Protein AF-0000000087154970 (afdb_homodimer)

Solvent-accessible surface area (backbone atoms only — not comparable to full-atom values): 14982 Å² total; per-residue (Å²): 82,78,68,70,70,64,38,66,38,61,33,80,46,77,80,56,52,75,81,48,85,51,61,63,59,46,50,51,49,24,48,47,47,42,58,37,48,53,78,66,43,64,81,67,57,50,46,36,89,59,48,22,18,39,39,35,43,37,33,45,73,51,78,68,86,62,55,66,68,35,51,49,54,49,52,50,57,36,35,37,68,54,56,28,59,49,62,71,33,43,32,20,41,37,40,36,51,29,47,67,96,52,68,83,86,54,77,75,61,52,70,64,54,48,48,54,72,72,46,76,64,26,25,31,35,41,35,42,31,67,48,54,63,66,90,66,87,81,78,69,72,70,62,40,66,38,61,35,79,46,78,80,55,50,76,82,48,85,50,60,65,58,46,50,52,49,24,47,46,48,43,59,37,48,52,78,67,44,63,82,67,57,50,47,36,88,60,47,23,18,39,38,36,43,36,33,44,73,52,78,69,85,62,56,66,68,35,50,51,55,50,52,52,56,34,35,36,66,54,57,27,60,48,62,68,34,44,33,20,41,37,40,34,53,29,48,66,94,51,70,83,83,52,78,76,62,52,70,63,55,50,47,55,72,73,46,74,65,26,24,30,36,41,36,42,30,68,48,52,63,66,89,66,88

pLDDT: mean 91.39, std 7.77, range [63.72, 98.62]

Sequence (274 aa):
MEISFPIEFLVYGTPVSFQAKNSDARDAWKDRVKVASRSVIPQPHFASDQRMAVTLYYLPDEPMAGDVDNIVKLVLDALTAHIYLDDGQVERVVVQKFEPGNVFSFSNPSTAVVDAITGTKPVLYVRVSNDPFEDLRMEISFPIEFLVYGTPVSFQAKNSDARDAWKDRVKVASRSVIPQPHFASDQRMAVTLYYLPDEPMAGDVDNIVKLVLDALTAHIYLDDGQVERVVVQKFEPGNVFSFSNPSTAVVDAITGTKPVLYVRVSNDPFEDLR

Foldseek 3Di:
DEWDDKWKWKQADDQDFPPDPDVPSLVVSLVSLLVGRPVGGDPPYFADAFAKEKEKEWEAPADDPDDQVRRVPSNLVSCDRPNHPDSVSYPYYHYHYAHVPRDDDDPDDDPNVVCCVPHDDGMMMMIMGRDRCPPPD/DEWDDKWKWKQADDQDFPPDPDPPSLVVSLVSLLVGRPVTGDPPYFADAFAKEKEKEWEAPADDPDDQVRRVPSNLVSCDRPNHPDSVSYPYYHYHYAHVPRDDDDPDDDPNVVCCVPHDDGMMMMIMGRDNCPPPD

Radius of gyration: 18.16 Å; Cα contacts (8 Å, |Δi|>4): 547; chains: 2; bounding box: 42×52×42 Å

InterPro domains:
  IPR008822 Holliday junction resolvase RusA-like [PF05866] (20-99)
  IPR036614 Holliday junction resolvase RusA-like superfamily [G3DSA:3.30.1330.70] (2-105)
  IPR036614 Holliday junction resolvase RusA-like superfamily [SSF103084] (10-99)

Organism: NCBI:txid2511166

Secondary structure (DSSP, 8-state):
-PPPSPEEEEEESPPPPTT-S-HHHHHHHHHHHHHHHHTTS-SS-PPB-S-EEEEEEEE-SS---S-HHHHHHHHHHHHBTTTBS-GGGEEEEEEEE--TT-----SS--HHHHHHHHS-SSEEEEEEES-TTTT--/-PPPSPEEEEEESPPPPTT-S-HHHHHHHHHHHHHHHHTTS-SS-PPB-S-EEEEEEEE-SS---S-HHHHHHHHHHHHBTTTBS-GGGEEEEEEEE--TT-----SS--HHHHHHHHS-SSEEEEEEES-TTTT--

Structure (mmCIF, N/CA/C/O backbone):
data_AF-0000000087154970-model_v1
#
loop_
_entity.id
_entity.type
_entity.pdbx_description
1 polymer 'Uncharacterized protein'
#
loop_
_atom_site.group_PDB
_atom_site.id
_atom_site.type_symbol
_atom_site.label_atom_id
_atom_site.label_alt_id
_atom_site.label_comp_id
_atom_site.label_asym_id
_atom_site.label_entity_id
_atom_site.label_seq_id
_atom_site.pdbx_PDB_ins_code
_atom_site.Cartn_x
_atom_site.Cartn_y
_atom_site.Cartn_z
_atom_site.occupancy
_atom_site.B_iso_or_equiv
_atom_site.auth_seq_id
_atom_site.auth_comp_id
_atom_site.auth_asym_id
_atom_site.auth_atom_id
_atom_site.pdbx_PDB_model_num
ATOM 1 N N . MET A 1 1 ? -9.148 25.328 11.609 1 91.38 1 MET A N 1
ATOM 2 C CA . MET A 1 1 ? -9.078 25.484 10.164 1 91.38 1 MET A CA 1
ATOM 3 C C . MET A 1 1 ? -9.125 24.141 9.461 1 91.38 1 MET A C 1
ATOM 5 O O . MET A 1 1 ? -8.773 23.109 10.055 1 91.38 1 MET A O 1
ATOM 9 N N . GLU A 1 2 ? -9.547 24.141 8.188 1 93.12 2 GLU A N 1
ATOM 10 C CA . GLU A 1 2 ? -9.633 22.906 7.426 1 93.12 2 GLU A CA 1
ATOM 11 C C . GLU A 1 2 ? -8.32 22.609 6.707 1 93.12 2 GLU A C 1
ATOM 13 O O . GLU A 1 2 ? -7.656 23.516 6.215 1 93.12 2 GLU A O 1
ATOM 18 N N . ILE A 1 3 ? -8.008 21.453 6.672 1 96.44 3 ILE A N 1
ATOM 19 C CA . ILE A 1 3 ? -6.828 21.031 5.926 1 96.44 3 ILE A CA 1
ATOM 20 C C . ILE A 1 3 ? -7.148 21 4.43 1 96.44 3 ILE A C 1
ATOM 22 O O . ILE A 1 3 ? -8.203 20.516 4.027 1 96.44 3 ILE A O 1
ATOM 26 N N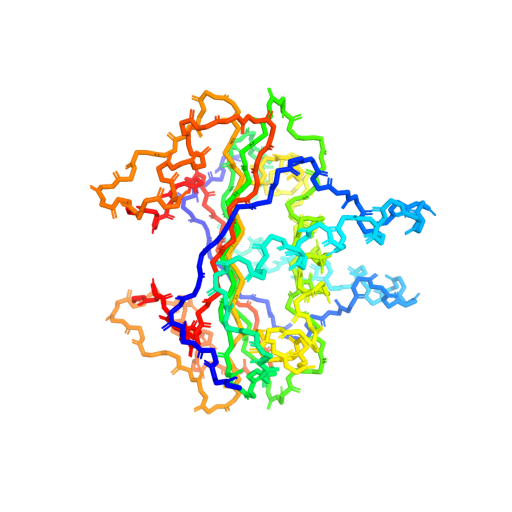 . SER A 1 4 ? -6.305 21.578 3.646 1 97 4 SER A N 1
ATOM 27 C CA . SER A 1 4 ? -6.43 21.516 2.195 1 97 4 SER A CA 1
ATOM 28 C C . SER A 1 4 ? -5.598 20.359 1.63 1 97 4 SER A C 1
ATOM 30 O O . SER A 1 4 ? -4.371 20.359 1.738 1 97 4 SER A O 1
ATOM 32 N N . PHE A 1 5 ? -6.293 19.453 0.988 1 97.44 5 PHE A N 1
ATOM 33 C CA . PHE A 1 5 ? -5.617 18.281 0.447 1 97.44 5 PHE A CA 1
ATOM 34 C C . PHE A 1 5 ? -5.367 18.438 -1.049 1 97.44 5 PHE A C 1
ATOM 36 O O . PHE A 1 5 ? -6.117 19.141 -1.737 1 97.44 5 PHE A O 1
ATOM 43 N N . PRO A 1 6 ? -4.34 17.875 -1.574 1 97.88 6 PRO A N 1
ATOM 44 C CA . PRO A 1 6 ? -3.43 16.969 -0.872 1 97.88 6 PRO A CA 1
ATOM 45 C C . PRO A 1 6 ? -2.346 17.703 -0.092 1 97.88 6 PRO A C 1
ATOM 47 O O . PRO A 1 6 ? -2.053 18.875 -0.387 1 97.88 6 PRO A O 1
ATOM 50 N N . ILE A 1 7 ? -1.832 17.016 0.893 1 98.44 7 ILE A N 1
ATOM 51 C CA . ILE A 1 7 ? -0.646 17.516 1.58 1 98.44 7 ILE A CA 1
ATOM 52 C C . ILE A 1 7 ? 0.528 16.578 1.336 1 98.44 7 ILE A C 1
ATOM 54 O O . ILE A 1 7 ? 0.336 15.367 1.158 1 98.44 7 ILE A O 1
ATOM 58 N N . GLU A 1 8 ? 1.715 17.125 1.316 1 98.5 8 GLU A N 1
ATOM 59 C CA . GLU A 1 8 ? 2.965 16.391 1.139 1 98.5 8 GLU A CA 1
ATOM 60 C C . GLU A 1 8 ? 4.027 16.859 2.129 1 98.5 8 GLU A C 1
ATOM 62 O O . GLU A 1 8 ? 4.199 18.062 2.338 1 98.5 8 GLU A O 1
ATOM 67 N N . PHE A 1 9 ? 4.711 15.875 2.645 1 98.62 9 PHE A N 1
ATOM 68 C CA . PHE A 1 9 ? 5.785 16.25 3.559 1 98.62 9 PHE A CA 1
ATOM 69 C C . PHE A 1 9 ? 6.812 15.133 3.678 1 98.62 9 PHE A C 1
ATOM 71 O O . PHE A 1 9 ? 6.586 14.023 3.188 1 98.62 9 PHE A O 1
ATOM 78 N N . LEU A 1 10 ? 7.941 15.453 4.297 1 98.38 10 LEU A N 1
ATOM 79 C CA . LEU A 1 10 ? 9.047 14.508 4.441 1 98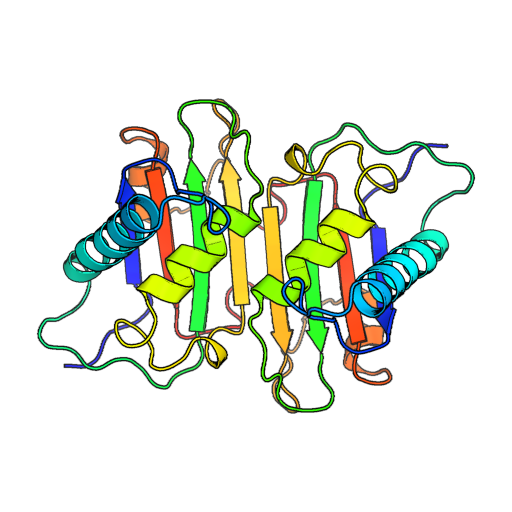.38 10 LEU A CA 1
ATOM 80 C C . LEU A 1 10 ? 9.297 14.188 5.91 1 98.38 10 LEU A C 1
ATOM 82 O O . LEU A 1 10 ? 9.242 15.078 6.762 1 98.38 10 LEU A O 1
ATOM 86 N N . VAL A 1 11 ? 9.492 12.961 6.188 1 97.5 11 VAL A N 1
ATOM 87 C CA . VAL A 1 11 ? 9.906 12.5 7.508 1 97.5 11 VAL A CA 1
ATOM 88 C C . VAL A 1 11 ? 11.312 11.906 7.43 1 97.5 11 VAL A C 1
ATOM 90 O O . VAL A 1 11 ? 11.516 10.867 6.797 1 97.5 11 VAL A O 1
ATOM 93 N N . TYR A 1 12 ? 12.25 12.5 8.125 1 96.31 12 TYR A N 1
ATOM 94 C CA . TYR A 1 12 ? 13.625 12.039 8.031 1 96.31 12 TYR A CA 1
ATOM 95 C C . TYR A 1 12 ? 13.914 10.961 9.078 1 96.31 12 TYR A C 1
ATOM 97 O O . TYR A 1 12 ? 13.438 11.047 10.211 1 96.31 12 TYR A O 1
ATOM 105 N N . GLY A 1 13 ? 14.656 10.008 8.625 1 91.94 13 GLY A N 1
ATOM 106 C CA . GLY A 1 13 ? 15.016 8.906 9.508 1 91.94 13 GLY A CA 1
ATOM 107 C C . GLY A 1 13 ? 14.5 7.566 9.031 1 91.94 13 GLY A C 1
ATOM 108 O O . GLY A 1 13 ? 13.852 7.48 7.988 1 91.94 13 GLY A O 1
ATOM 109 N N . THR A 1 14 ? 14.789 6.527 9.781 1 88.31 14 THR A N 1
ATOM 110 C CA . THR A 1 14 ? 14.383 5.164 9.469 1 88.31 14 THR A CA 1
ATOM 111 C C . THR A 1 14 ? 13.094 4.801 10.188 1 88.31 14 THR A C 1
ATOM 113 O O . THR A 1 14 ? 13 4.926 11.406 1 88.31 14 THR A O 1
ATOM 116 N N . PRO A 1 15 ? 12.102 4.395 9.359 1 86.75 15 PRO A N 1
ATOM 117 C CA . PRO A 1 15 ? 10.898 3.904 10.039 1 86.75 15 PRO A CA 1
ATOM 118 C C . PRO A 1 15 ? 11.188 2.723 10.961 1 86.75 15 PRO A C 1
ATOM 120 O O . PRO A 1 15 ? 12.016 1.869 10.641 1 86.75 15 PRO A O 1
ATOM 123 N N . VAL A 1 16 ? 10.516 2.76 12.109 1 83.12 16 VAL A N 1
ATOM 124 C CA . VAL A 1 16 ? 10.664 1.681 13.086 1 83.12 16 VAL A CA 1
ATOM 125 C C . VAL A 1 16 ? 9.586 0.627 12.859 1 83.12 16 VAL A C 1
ATOM 127 O O . VAL A 1 16 ? 8.516 0.931 12.32 1 83.12 16 VAL A O 1
ATOM 130 N N . SER A 1 17 ? 9.922 -0.615 13.273 1 75.06 17 SER A N 1
ATOM 131 C CA . SER A 1 17 ? 8.969 -1.715 13.148 1 75.06 17 SER A CA 1
ATOM 132 C C . SER A 1 17 ? 7.855 -1.604 14.188 1 75.06 17 SER A C 1
ATOM 134 O O . SER A 1 17 ? 8.125 -1.337 15.359 1 75.06 17 SER A O 1
ATOM 136 N N . PHE A 1 18 ? 6.617 -1.84 13.648 1 73.75 18 PHE A N 1
ATOM 137 C CA . PHE A 1 18 ? 5.48 -1.85 14.555 1 73.75 18 PHE A CA 1
ATOM 138 C C . PHE A 1 18 ? 5.621 -2.971 15.578 1 73.75 18 PHE A C 1
ATOM 140 O O . PHE A 1 18 ? 5.129 -2.854 16.703 1 73.75 18 PHE A O 1
ATOM 147 N N . GLN A 1 19 ? 6.312 -4.023 15.203 1 69.5 19 GLN A N 1
ATOM 148 C CA . GLN A 1 19 ? 6.43 -5.199 16.062 1 69.5 19 GLN A CA 1
ATOM 149 C C . GLN A 1 19 ? 7.625 -5.074 17 1 69.5 19 GLN A C 1
ATOM 151 O O . GLN A 1 19 ? 7.824 -5.918 17.875 1 69.5 19 GLN A O 1
ATOM 156 N N . ALA A 1 20 ? 8.383 -3.992 16.844 1 70.94 20 ALA A N 1
ATOM 157 C CA . ALA A 1 20 ? 9.531 -3.803 17.734 1 70.94 20 ALA A CA 1
ATOM 158 C C . ALA A 1 20 ? 9.086 -3.646 19.188 1 70.94 20 ALA A C 1
ATOM 160 O O . ALA A 1 20 ? 8.055 -3.029 19.469 1 70.94 20 ALA A O 1
ATOM 161 N N . LYS A 1 21 ? 9.703 -4.309 20.047 1 69.5 21 LYS A N 1
ATOM 162 C CA . LYS A 1 21 ? 9.414 -4.332 21.469 1 69.5 21 LYS A CA 1
ATOM 163 C C . LYS A 1 21 ? 9.578 -2.947 22.094 1 69.5 21 LYS A C 1
ATOM 165 O O . LYS A 1 21 ? 8.984 -2.645 23.125 1 69.5 21 LYS A O 1
ATOM 170 N N . ASN A 1 22 ? 10.148 -2.174 21.422 1 80.62 22 ASN A N 1
ATOM 171 C CA . ASN A 1 22 ? 10.477 -0.869 21.984 1 80.62 22 ASN A CA 1
ATOM 172 C C . ASN A 1 22 ? 9.375 0.15 21.719 1 80.62 22 ASN A C 1
ATOM 174 O O . ASN A 1 22 ? 9.398 0.847 20.703 1 80.62 22 ASN A O 1
ATOM 178 N N . SER A 1 23 ? 8.453 0.291 22.656 1 85.25 23 SER A N 1
ATOM 179 C CA . SER A 1 23 ? 7.32 1.201 22.562 1 85.25 23 SER A CA 1
ATOM 180 C C . SER A 1 23 ? 7.781 2.648 22.422 1 85.25 23 SER A C 1
ATOM 182 O O . SER A 1 23 ? 7.172 3.434 21.703 1 85.25 23 SER A O 1
ATOM 184 N N . ASP A 1 24 ? 8.906 2.961 23.062 1 90.5 24 ASP A N 1
ATOM 185 C CA . ASP A 1 24 ? 9.414 4.328 23 1 90.5 24 ASP A CA 1
ATOM 186 C C . ASP A 1 24 ? 9.828 4.691 21.578 1 90.5 24 ASP A C 1
ATOM 188 O O . ASP A 1 24 ? 9.562 5.805 21.109 1 90.5 24 ASP A O 1
ATOM 192 N N . ALA A 1 25 ? 10.461 3.768 20.984 1 88.88 25 ALA A N 1
ATOM 193 C CA . ALA A 1 25 ? 10.898 3.998 19.609 1 88.88 25 ALA A CA 1
ATOM 194 C C . ALA A 1 25 ? 9.711 4.184 18.672 1 88.88 25 ALA A C 1
ATOM 196 O O . ALA A 1 25 ? 9.734 5.039 17.781 1 88.88 25 ALA A O 1
ATOM 197 N N . ARG A 1 26 ? 8.672 3.426 18.906 1 90.5 26 ARG A N 1
ATOM 198 C CA . ARG A 1 26 ? 7.465 3.541 18.094 1 90.5 26 ARG A CA 1
ATOM 199 C C . ARG A 1 26 ? 6.793 4.895 18.297 1 90.5 26 ARG A C 1
ATOM 201 O O . ARG A 1 26 ? 6.395 5.551 17.328 1 90.5 26 ARG A O 1
ATOM 208 N N . ASP A 1 27 ? 6.73 5.266 19.5 1 93.19 27 ASP A N 1
ATOM 209 C CA . ASP A 1 27 ? 6.113 6.551 19.828 1 93.19 27 ASP A CA 1
ATOM 210 C C . ASP A 1 27 ? 6.934 7.711 19.281 1 93.19 27 ASP A C 1
ATOM 212 O O . ASP A 1 27 ? 6.371 8.688 18.781 1 93.19 27 ASP A O 1
ATOM 216 N N . ALA A 1 28 ? 8.234 7.59 19.422 1 94.12 28 ALA A N 1
ATOM 217 C CA . ALA A 1 28 ? 9.117 8.633 18.906 1 94.12 28 ALA A CA 1
ATOM 218 C C . ALA A 1 28 ? 8.945 8.781 17.391 1 94.12 28 ALA A C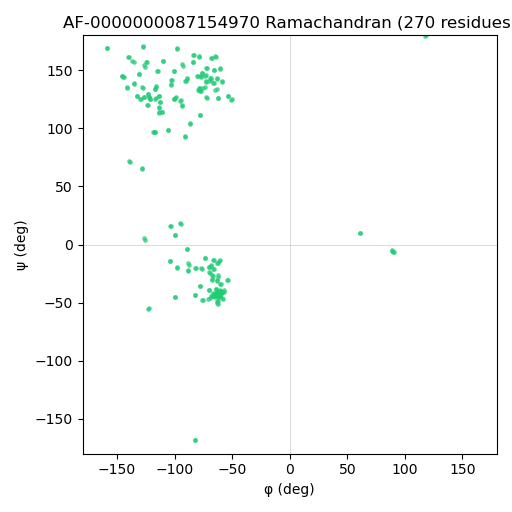 1
ATOM 220 O O . ALA A 1 28 ? 8.953 9.906 16.875 1 94.12 28 ALA A O 1
ATOM 221 N N . TRP A 1 29 ? 8.82 7.707 16.672 1 94.25 29 TRP A N 1
ATOM 222 C CA . TRP A 1 29 ? 8.625 7.754 15.227 1 94.25 29 TRP A CA 1
ATOM 223 C C . TRP A 1 29 ? 7.285 8.398 14.875 1 94.25 29 TRP A C 1
ATOM 225 O O . TRP A 1 29 ? 7.211 9.25 13.992 1 94.25 29 TRP A O 1
ATOM 235 N N . LYS A 1 30 ? 6.289 7.984 15.594 1 94.75 30 LYS A N 1
ATOM 236 C CA . LYS A 1 30 ? 4.977 8.586 15.367 1 94.75 30 LYS A CA 1
ATOM 237 C C . LYS A 1 30 ? 5.012 10.094 15.594 1 94.75 30 LYS A C 1
ATOM 239 O O . LYS A 1 30 ? 4.422 10.859 14.828 1 94.75 30 LYS A O 1
ATOM 244 N N . ASP A 1 31 ? 5.719 10.469 16.625 1 96.44 31 ASP A N 1
ATOM 245 C CA . ASP A 1 31 ? 5.855 11.891 16.906 1 96.44 31 ASP A CA 1
ATOM 246 C C . ASP A 1 31 ? 6.582 12.609 15.781 1 96.44 31 ASP A C 1
ATOM 248 O O . ASP A 1 31 ? 6.219 13.734 15.414 1 96.44 31 ASP A O 1
ATOM 252 N N . ARG A 1 32 ? 7.551 12.031 15.266 1 96.75 32 ARG A N 1
ATOM 253 C CA . ARG A 1 32 ? 8.273 12.617 14.141 1 96.75 32 ARG A CA 1
ATOM 254 C C . ARG A 1 32 ? 7.359 12.812 12.938 1 96.75 32 ARG A C 1
ATOM 256 O O . ARG A 1 32 ? 7.422 13.844 12.266 1 96.75 32 ARG A O 1
ATOM 263 N N . VAL A 1 33 ? 6.539 11.844 12.672 1 97.5 33 VAL A N 1
ATOM 264 C CA . VAL A 1 33 ? 5.59 11.93 11.562 1 97.5 33 VAL A CA 1
ATOM 265 C C . VAL A 1 33 ? 4.625 13.094 11.805 1 97.5 33 VAL A C 1
ATOM 267 O O . VAL A 1 33 ? 4.387 13.898 10.898 1 97.5 33 VAL A O 1
ATOM 270 N N . LYS A 1 34 ? 4.137 13.188 13.008 1 97.75 34 LYS A N 1
ATOM 271 C CA . LYS A 1 34 ? 3.199 14.258 13.352 1 97.75 34 LYS A CA 1
ATOM 272 C C . LYS A 1 34 ? 3.854 15.625 13.203 1 97.75 34 LYS A C 1
ATOM 274 O O . LYS A 1 34 ? 3.275 16.531 12.602 1 97.75 34 LYS A O 1
ATOM 279 N N . VAL A 1 35 ? 5.02 15.742 13.766 1 97.56 35 VAL A N 1
ATOM 280 C CA . VAL A 1 35 ? 5.734 17.016 13.734 1 97.56 35 VAL A CA 1
ATOM 281 C C . VAL A 1 35 ? 6.012 17.422 12.281 1 97.56 35 VAL A C 1
ATOM 283 O O . VAL A 1 35 ? 5.801 18.578 11.906 1 97.56 35 VAL A O 1
ATOM 286 N N . ALA A 1 36 ? 6.434 16.516 11.484 1 98.06 36 ALA A N 1
ATOM 287 C CA . ALA A 1 36 ? 6.711 16.781 10.078 1 98.06 36 ALA A CA 1
ATOM 288 C C . ALA A 1 36 ? 5.457 17.25 9.344 1 98.06 36 ALA A C 1
ATOM 290 O O . ALA A 1 36 ? 5.52 18.141 8.508 1 98.06 36 ALA A O 1
ATOM 291 N N . SER A 1 37 ? 4.34 16.656 9.633 1 98.06 37 SER A N 1
ATOM 292 C CA . SER A 1 37 ? 3.086 16.984 8.969 1 98.06 37 SER A CA 1
ATOM 293 C C . SER A 1 37 ? 2.621 18.391 9.336 1 98.06 37 SER A C 1
ATOM 295 O O . SER A 1 37 ? 1.908 19.047 8.562 1 98.06 37 SER A O 1
ATOM 297 N N . ARG A 1 38 ? 3 18.906 10.5 1 97 38 ARG A N 1
ATOM 298 C CA . ARG A 1 38 ? 2.539 20.203 10.977 1 97 38 ARG A CA 1
ATOM 299 C C . ARG A 1 38 ? 3.07 21.328 10.102 1 97 38 ARG A C 1
ATOM 301 O O . ARG A 1 38 ? 2.459 22.391 10.016 1 97 38 ARG A O 1
ATOM 308 N N . SER A 1 39 ? 4.109 21.031 9.414 1 95.12 39 SER A N 1
ATOM 309 C CA . SER A 1 39 ? 4.727 22.078 8.594 1 95.12 39 SER A CA 1
ATOM 310 C C . SER A 1 39 ? 3.883 22.375 7.359 1 95.12 39 SER A C 1
ATOM 312 O O . SER A 1 39 ? 4.086 23.391 6.691 1 95.12 39 SER A O 1
ATOM 314 N N . VAL A 1 40 ? 2.869 21.547 7.043 1 97 40 VAL A N 1
ATOM 315 C CA . VAL A 1 40 ? 2.17 21.703 5.77 1 97 40 VAL A CA 1
ATOM 316 C C . VAL A 1 40 ? 0.669 21.828 6.016 1 97 40 VAL A C 1
ATOM 318 O O . VAL A 1 40 ? -0.128 21.781 5.078 1 97 40 VAL A O 1
ATOM 321 N N . ILE A 1 41 ? 0.326 21.891 7.277 1 96.75 41 ILE A N 1
ATOM 322 C CA . ILE A 1 41 ? -1.092 22.047 7.586 1 96.75 41 ILE A CA 1
ATOM 323 C C . ILE A 1 41 ? -1.297 23.266 8.469 1 96.75 41 ILE A C 1
ATOM 325 O O . ILE A 1 41 ? -0.378 23.703 9.18 1 96.75 41 ILE A O 1
ATOM 329 N N . PRO A 1 42 ? -2.49 23.797 8.445 1 96.06 42 PRO A N 1
ATOM 330 C CA . PRO A 1 42 ? -2.77 24.938 9.336 1 96.06 42 PRO A CA 1
ATOM 331 C C . PRO A 1 42 ? -2.879 24.516 10.797 1 96.06 42 PRO A C 1
ATOM 333 O O . PRO A 1 42 ? -3.213 23.359 11.094 1 96.06 42 PRO A O 1
ATOM 336 N N . GLN A 1 43 ? -2.545 25.469 11.688 1 92.88 43 GLN A N 1
ATOM 337 C CA . GLN A 1 43 ? -2.707 25.266 13.125 1 92.88 43 GLN A CA 1
ATOM 338 C C . GLN A 1 43 ? -3.492 26.406 13.758 1 92.88 43 GLN A C 1
ATOM 340 O O . GLN A 1 43 ? -3.184 27.578 13.531 1 92.88 43 GLN A O 1
ATOM 345 N N . PRO A 1 44 ? -4.352 26.172 14.516 1 93.19 44 PRO A N 1
ATOM 346 C CA . PRO A 1 44 ? -4.938 24.859 14.789 1 93.19 44 PRO A CA 1
ATOM 347 C C . PRO A 1 44 ? -5.73 24.312 13.609 1 93.19 44 PRO A C 1
ATOM 349 O O . PRO A 1 44 ? -5.965 25.016 12.633 1 93.19 44 PRO A O 1
ATOM 352 N N . HIS A 1 45 ? -5.969 22.984 13.57 1 95.88 45 HIS A N 1
ATOM 353 C CA . HIS A 1 45 ? -6.754 22.359 12.508 1 95.88 45 HIS A CA 1
ATOM 354 C C . HIS A 1 45 ? -7.664 21.281 13.062 1 95.88 45 HIS A C 1
ATOM 356 O O . HIS A 1 45 ? -7.473 20.812 14.195 1 95.88 45 HIS A O 1
ATOM 362 N N . PHE A 1 46 ? -8.625 20.953 12.289 1 95.69 46 PHE A N 1
ATOM 363 C CA . PHE A 1 46 ? -9.469 19.797 12.57 1 95.69 46 PHE A CA 1
ATOM 364 C C . PHE A 1 46 ? -9.086 18.625 11.68 1 95.69 46 PHE A C 1
ATOM 366 O O . PHE A 1 46 ? -8.797 18.797 10.492 1 95.69 46 PHE A O 1
ATOM 373 N N . ALA A 1 47 ? -9.141 17.469 12.32 1 97.12 47 ALA A N 1
ATOM 374 C CA . ALA A 1 47 ? -8.977 16.266 11.516 1 97.12 47 ALA A CA 1
ATOM 375 C C . ALA A 1 47 ? -10.109 16.125 10.5 1 97.12 47 ALA A C 1
ATOM 377 O O . ALA A 1 47 ? -11.258 16.453 10.789 1 97.12 47 ALA A O 1
ATOM 378 N N . SER A 1 48 ? -9.797 15.656 9.359 1 97.31 48 SER A N 1
ATOM 379 C CA . SER A 1 48 ? -10.766 15.523 8.273 1 97.31 48 SER A CA 1
ATOM 380 C C . SER A 1 48 ? -11.617 14.266 8.453 1 97.31 48 SER A C 1
ATOM 382 O O . SER A 1 48 ? -11.125 13.234 8.898 1 97.31 48 SER A O 1
ATOM 384 N N . ASP A 1 49 ? -12.922 14.312 8.062 1 96.19 49 ASP A N 1
ATOM 385 C CA . ASP A 1 49 ? -13.805 13.156 8.094 1 96.19 49 ASP A CA 1
ATOM 386 C C . ASP A 1 49 ? -13.938 12.516 6.715 1 96.19 49 ASP A C 1
ATOM 388 O O . ASP A 1 49 ? -14.75 11.617 6.516 1 96.19 49 ASP A O 1
ATOM 392 N N . GLN A 1 50 ? -13.148 12.977 5.793 1 95.75 50 GLN A N 1
ATOM 393 C CA . GLN A 1 50 ? -13.227 12.5 4.414 1 95.75 50 GLN A CA 1
ATOM 394 C C . GLN A 1 50 ? -12.445 11.203 4.238 1 95.75 50 GLN A C 1
ATOM 396 O O . GLN A 1 50 ? -11.68 10.812 5.121 1 95.75 50 GLN A O 1
ATOM 401 N N . ARG A 1 51 ? -12.758 10.531 3.143 1 93.69 51 ARG A N 1
ATOM 402 C CA . ARG A 1 51 ? -11.945 9.383 2.75 1 93.69 51 ARG A CA 1
ATOM 403 C C . ARG A 1 51 ? -10.531 9.805 2.375 1 93.69 51 ARG A C 1
ATOM 405 O O . ARG A 1 51 ? -10.328 10.891 1.816 1 93.69 51 ARG A O 1
ATOM 412 N N . MET A 1 52 ? -9.555 8.875 2.602 1 95.56 52 MET A N 1
ATOM 413 C CA . MET A 1 52 ? -8.156 9.273 2.439 1 95.56 52 MET A CA 1
ATOM 414 C C . MET A 1 52 ? -7.406 8.273 1.572 1 95.56 52 MET A C 1
ATOM 416 O O . MET A 1 52 ? -7.75 7.09 1.542 1 95.56 52 MET A O 1
ATOM 420 N N . ALA A 1 53 ? -6.508 8.766 0.857 1 96.75 53 ALA A N 1
ATOM 421 C CA . ALA A 1 53 ? -5.438 7.996 0.231 1 96.75 53 ALA A CA 1
ATOM 422 C C . ALA A 1 53 ? -4.07 8.422 0.766 1 96.75 53 ALA A C 1
ATOM 424 O O . ALA A 1 53 ? -3.797 9.609 0.906 1 96.75 53 ALA A O 1
ATOM 425 N N . VAL A 1 54 ? -3.258 7.465 1.095 1 96.81 54 VAL A N 1
ATOM 426 C CA . VAL A 1 54 ? -1.933 7.754 1.63 1 96.81 54 VAL A CA 1
ATOM 427 C C . VAL A 1 54 ? -0.865 7.117 0.741 1 96.81 54 VAL A C 1
ATOM 429 O O . VAL A 1 54 ? -0.933 5.926 0.435 1 96.81 54 VAL A O 1
ATOM 432 N N . THR A 1 55 ? 0.055 7.887 0.28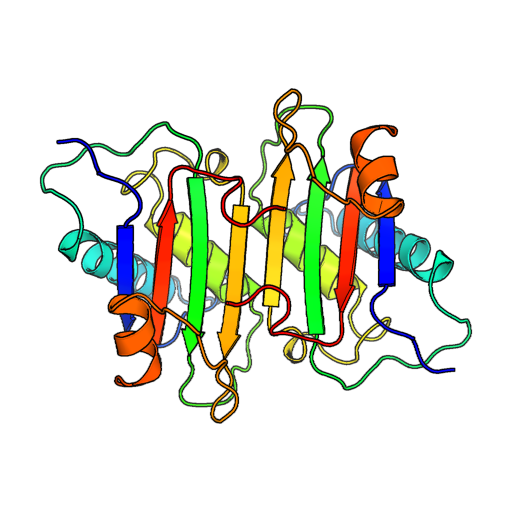7 1 96.88 55 THR A N 1
ATOM 433 C CA . THR A 1 55 ? 1.189 7.43 -0.507 1 96.88 55 THR A CA 1
ATOM 434 C C . THR A 1 55 ? 2.496 7.609 0.262 1 96.88 55 THR A C 1
ATOM 436 O O . THR A 1 55 ? 2.771 8.688 0.783 1 96.88 55 THR A O 1
ATOM 439 N N . LEU A 1 56 ? 3.244 6.594 0.346 1 96.12 56 LEU A N 1
ATOM 440 C CA . LEU A 1 56 ? 4.512 6.57 1.066 1 96.12 56 LEU A CA 1
ATOM 441 C C . LEU A 1 56 ? 5.652 6.141 0.148 1 96.12 56 LEU A C 1
ATOM 443 O O . LEU A 1 56 ? 5.605 5.055 -0.437 1 96.12 56 LEU A O 1
ATOM 447 N N . TYR A 1 57 ? 6.66 6.973 -0.048 1 95.88 57 TYR A N 1
ATOM 448 C CA . TYR A 1 57 ? 7.91 6.598 -0.697 1 95.88 57 TYR A CA 1
ATOM 449 C C . TYR A 1 57 ? 9.062 6.59 0.302 1 95.88 57 TYR A C 1
ATOM 451 O O . TYR A 1 57 ? 9.422 7.633 0.857 1 95.88 57 TYR A O 1
ATOM 459 N N . TYR A 1 58 ? 9.562 5.441 0.521 1 94.81 58 TYR A N 1
ATOM 460 C CA . TYR A 1 58 ? 10.695 5.328 1.433 1 94.81 58 TYR A CA 1
ATOM 461 C C . TYR A 1 58 ? 12.008 5.211 0.662 1 94.81 58 TYR A C 1
ATOM 463 O O . TYR A 1 58 ? 12.133 4.375 -0.234 1 94.81 58 TYR A O 1
ATOM 471 N N . LEU A 1 59 ? 12.898 6.047 0.948 1 94.75 59 LEU A N 1
ATOM 472 C CA . LEU A 1 59 ? 14.234 6.055 0.363 1 94.75 59 LEU A CA 1
ATOM 473 C C . LEU A 1 59 ? 15.297 5.816 1.43 1 94.75 59 LEU A C 1
ATOM 475 O O . LEU A 1 59 ? 15.742 6.754 2.094 1 94.75 59 LEU A O 1
ATOM 479 N N . PRO A 1 60 ? 15.711 4.574 1.526 1 92.06 60 PRO A N 1
ATOM 480 C CA . PRO A 1 60 ? 16.703 4.215 2.547 1 92.06 60 PRO A CA 1
ATOM 481 C C . PRO A 1 60 ? 18.125 4.598 2.148 1 92.06 60 PRO A C 1
ATOM 483 O O . PRO A 1 60 ? 18.375 4.953 0.993 1 92.06 60 PRO A O 1
ATOM 486 N N . ASP A 1 61 ? 19 4.648 3.18 1 89.56 61 ASP A N 1
ATOM 487 C CA . ASP A 1 61 ? 20.422 4.844 2.906 1 89.56 61 ASP A CA 1
ATOM 488 C C . ASP A 1 61 ? 21.125 3.506 2.691 1 89.56 61 ASP A C 1
ATOM 490 O O . ASP A 1 61 ? 22.203 3.457 2.109 1 89.56 61 ASP A O 1
ATOM 494 N N . GLU A 1 62 ? 20.484 2.453 3.229 1 83.19 62 GLU A N 1
ATOM 495 C CA . GLU A 1 62 ? 20.953 1.079 3.047 1 83.19 62 GLU A CA 1
ATOM 496 C C . GLU A 1 62 ? 19.781 0.144 2.742 1 83.19 62 GLU A C 1
ATOM 498 O O . GLU A 1 62 ? 18.625 0.488 2.986 1 83.19 62 GLU A O 1
ATOM 503 N N . PRO A 1 63 ? 20.094 -0.915 2.158 1 76.44 63 PRO A N 1
ATOM 504 C CA . PRO A 1 63 ? 19.016 -1.853 1.884 1 76.44 63 PRO A CA 1
ATOM 505 C C . PRO A 1 63 ? 18.172 -2.158 3.121 1 76.44 63 PRO A C 1
ATOM 507 O O . PRO A 1 63 ? 18.719 -2.359 4.207 1 76.44 63 PRO A O 1
ATOM 510 N N . MET A 1 64 ? 16.891 -1.915 2.932 1 69.56 64 MET A N 1
ATOM 511 C CA . MET A 1 64 ? 15.977 -2.123 4.055 1 69.56 64 MET A CA 1
ATOM 512 C C . MET A 1 64 ? 15.797 -3.609 4.336 1 69.56 64 MET A C 1
ATOM 514 O O . MET A 1 64 ? 15.477 -4.383 3.43 1 69.56 64 MET A O 1
ATOM 518 N N . ALA A 1 65 ? 16.047 -3.916 5.602 1 63.72 65 ALA A N 1
ATOM 519 C CA . ALA A 1 65 ? 15.875 -5.301 6.031 1 63.72 65 ALA A CA 1
ATOM 520 C C . ALA A 1 65 ? 14.414 -5.605 6.336 1 63.72 65 ALA A C 1
ATOM 522 O O . ALA A 1 65 ? 13.984 -6.762 6.262 1 63.72 65 ALA A O 1
ATOM 523 N N . GLY A 1 66 ? 13.617 -4.625 6.57 1 67.44 66 GLY A N 1
ATOM 524 C CA . GLY A 1 66 ? 12.258 -4.859 7.035 1 67.44 66 GLY A CA 1
ATOM 525 C C . GLY A 1 66 ? 11.234 -4.801 5.922 1 67.44 66 GLY A C 1
ATOM 526 O O . GLY A 1 66 ? 11.562 -4.496 4.777 1 67.44 66 GLY A O 1
ATOM 527 N N . ASP A 1 67 ? 9.922 -5.262 6.297 1 72 67 ASP A N 1
ATOM 528 C CA . ASP A 1 67 ? 8.82 -5.355 5.34 1 72 67 ASP A CA 1
ATOM 529 C C . ASP A 1 67 ? 8.219 -3.979 5.059 1 72 67 ASP A C 1
ATOM 531 O O . ASP A 1 67 ? 8.297 -3.08 5.902 1 72 67 ASP A O 1
ATOM 535 N N . VAL A 1 68 ? 7.828 -3.793 3.846 1 75.69 68 VAL A N 1
ATOM 536 C CA . VAL A 1 68 ? 7.211 -2.545 3.416 1 75.69 68 VAL A CA 1
ATOM 537 C C . VAL A 1 68 ? 6.027 -2.213 4.324 1 75.69 68 VAL A C 1
ATOM 539 O O . VAL A 1 68 ? 5.773 -1.045 4.625 1 75.69 68 VAL A O 1
ATOM 542 N N . ASP A 1 69 ? 5.352 -3.273 4.859 1 75.44 69 ASP A N 1
ATOM 543 C CA . ASP A 1 69 ? 4.152 -3.061 5.66 1 75.44 69 ASP A CA 1
ATOM 544 C C . ASP A 1 69 ? 4.496 -2.418 7.004 1 75.44 69 ASP A C 1
ATOM 546 O O . ASP A 1 69 ? 3.652 -1.762 7.617 1 75.44 69 ASP A O 1
ATOM 550 N N . ASN A 1 70 ? 5.816 -2.516 7.438 1 72.25 70 ASN A N 1
ATOM 551 C CA . ASN A 1 70 ? 6.254 -1.919 8.695 1 72.25 70 ASN A CA 1
ATOM 552 C C . ASN A 1 70 ? 6.262 -0.394 8.617 1 72.25 70 ASN A C 1
ATOM 554 O O . ASN A 1 70 ? 6.074 0.282 9.633 1 72.25 70 ASN A O 1
ATOM 558 N N . ILE A 1 71 ? 6.359 0.055 7.48 1 82.06 71 ILE A N 1
ATOM 559 C CA . ILE A 1 71 ? 6.387 1.496 7.258 1 82.06 71 ILE A CA 1
ATOM 560 C C . ILE A 1 71 ? 4.973 2.061 7.363 1 82.06 71 ILE A C 1
ATOM 562 O O . ILE A 1 71 ? 4.754 3.088 8.008 1 82.06 71 ILE A O 1
ATOM 566 N N . VAL A 1 72 ? 4.031 1.36 6.941 1 89.75 72 VAL A N 1
ATOM 567 C CA . VAL A 1 72 ? 2.688 1.861 6.676 1 89.75 72 VAL A CA 1
ATOM 568 C C . VAL A 1 72 ? 1.941 2.059 7.996 1 89.75 72 VAL A C 1
ATOM 570 O O . VAL A 1 72 ? 1.424 3.145 8.266 1 89.75 72 VAL A O 1
ATOM 573 N N . LYS A 1 73 ? 1.965 1.105 8.859 1 85.69 73 LYS A N 1
ATOM 574 C CA . LYS A 1 73 ? 1.082 1.077 10.023 1 85.69 73 LYS A CA 1
ATOM 575 C C . LYS A 1 73 ? 1.349 2.264 10.945 1 85.69 73 LYS A C 1
ATOM 577 O O . LYS A 1 73 ? 0.425 2.998 11.305 1 85.69 73 LYS A O 1
ATOM 582 N N . LEU A 1 74 ? 2.604 2.5 11.32 1 88.75 74 LEU A N 1
ATOM 583 C CA . LEU A 1 74 ? 2.928 3.541 12.289 1 88.75 74 LEU A CA 1
ATOM 584 C C . LEU A 1 74 ? 2.65 4.926 11.719 1 88.75 74 LEU A C 1
ATOM 586 O O . LEU A 1 74 ? 2.293 5.848 12.453 1 88.75 74 LEU A O 1
ATOM 590 N N . VAL A 1 75 ? 2.777 5.094 10.359 1 94.12 75 VAL A N 1
ATOM 591 C CA . VAL A 1 75 ? 2.445 6.367 9.727 1 94.12 75 VAL A CA 1
ATOM 592 C C . VAL A 1 75 ? 0.94 6.609 9.812 1 94.12 75 VAL A C 1
ATOM 594 O O . VAL A 1 75 ? 0.5 7.688 10.227 1 94.12 75 VAL A O 1
ATOM 597 N N . LEU A 1 76 ? 0.174 5.574 9.523 1 93.5 76 LEU A N 1
ATOM 598 C CA . LEU A 1 76 ? -1.277 5.703 9.578 1 93.5 76 LEU A CA 1
ATOM 599 C C . LEU A 1 76 ? -1.741 6.012 10.992 1 93.5 76 LEU A C 1
ATOM 601 O O . LEU A 1 76 ? -2.604 6.871 11.203 1 93.5 76 LEU A O 1
ATOM 605 N N . ASP A 1 77 ? -1.102 5.297 11.93 1 91.06 77 ASP A N 1
ATOM 606 C CA . ASP A 1 77 ? -1.429 5.527 13.328 1 91.06 77 ASP A CA 1
ATOM 607 C C . ASP A 1 77 ? -1.115 6.969 13.734 1 91.06 77 ASP A C 1
ATOM 609 O O . ASP A 1 77 ? -1.906 7.609 14.43 1 91.06 77 ASP A O 1
ATOM 613 N N . ALA A 1 78 ? 0.023 7.453 13.312 1 95.12 78 ALA A N 1
ATOM 614 C CA . ALA A 1 78 ? 0.464 8.797 13.672 1 95.12 78 ALA A CA 1
ATOM 615 C C . ALA A 1 78 ? -0.49 9.852 13.117 1 95.12 78 ALA A C 1
ATOM 617 O O . ALA A 1 78 ? -0.698 10.898 1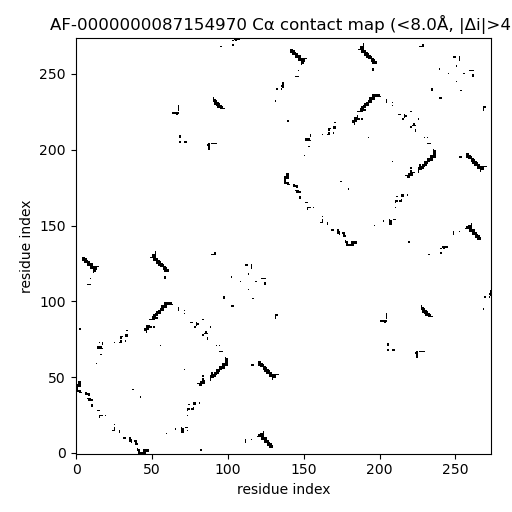3.742 1 95.12 78 ALA A O 1
ATOM 618 N N . LEU A 1 79 ? -1.108 9.602 12.008 1 96.94 79 LEU A N 1
ATOM 619 C CA . LEU A 1 79 ? -1.94 10.586 11.32 1 96.94 79 LEU A CA 1
ATOM 620 C C . LEU A 1 79 ? -3.377 10.531 11.828 1 96.94 79 LEU A C 1
ATOM 622 O O . LEU A 1 79 ? -4.164 11.445 11.578 1 96.94 79 LEU A O 1
ATOM 626 N N . THR A 1 80 ? -3.719 9.461 12.508 1 95.69 80 THR A N 1
ATOM 627 C CA . THR A 1 80 ? -5.055 9.289 13.07 1 95.69 80 THR A CA 1
ATOM 628 C C . THR A 1 80 ? -5.309 10.305 14.18 1 95.69 80 THR A C 1
ATOM 630 O O . THR A 1 80 ? -4.434 10.555 15.008 1 95.69 80 THR A O 1
ATOM 633 N N . ALA A 1 81 ? -6.531 10.859 14.188 1 97.12 81 ALA A N 1
ATOM 634 C CA . ALA A 1 81 ? -6.957 11.891 15.125 1 97.12 81 ALA A CA 1
ATOM 635 C C . ALA A 1 81 ? -6.109 13.148 14.984 1 97.12 81 ALA A C 1
ATOM 637 O O . ALA A 1 81 ? -6.078 13.992 15.875 1 97.12 81 ALA A O 1
ATOM 638 N N . HIS A 1 82 ? -5.277 13.258 13.977 1 97.5 82 HIS A N 1
ATOM 639 C CA . HIS A 1 82 ? -4.418 14.398 13.672 1 97.5 82 HIS A CA 1
ATOM 640 C C . HIS A 1 82 ? -4.699 14.938 12.273 1 97.5 82 HIS A C 1
ATOM 642 O O . HIS A 1 82 ? -5.105 16.094 12.117 1 97.5 82 HIS A O 1
ATOM 648 N N . ILE A 1 83 ? -4.656 14.188 11.25 1 98.06 83 ILE A N 1
ATOM 649 C CA . ILE A 1 83 ? -4.969 14.555 9.875 1 98.06 83 ILE A CA 1
ATOM 650 C C . ILE A 1 83 ? -6.379 14.094 9.516 1 98.06 83 ILE A C 1
ATOM 652 O O . ILE A 1 83 ? -7.148 14.836 8.898 1 98.06 83 ILE A O 1
ATOM 656 N N . TYR A 1 84 ? -6.73 12.891 9.867 1 97 84 TYR A N 1
ATOM 657 C CA . TYR A 1 84 ? -8.062 12.32 9.742 1 97 84 TYR A CA 1
ATOM 658 C C . TYR A 1 84 ? -8.539 11.742 11.07 1 97 84 TYR A C 1
ATOM 660 O O . TYR A 1 84 ? -7.75 11.562 11.992 1 97 84 TYR A O 1
ATOM 668 N N . LEU A 1 85 ? -9.766 11.367 11.18 1 95.5 85 LEU A N 1
ATOM 669 C CA . LEU A 1 85 ? -10.398 11.008 12.445 1 95.5 85 LEU A CA 1
ATOM 670 C C . LEU A 1 85 ? -10.078 9.562 12.812 1 95.5 85 LEU A C 1
ATOM 672 O O . LEU A 1 85 ? -9.773 9.266 13.977 1 95.5 85 LEU A O 1
ATOM 676 N N . ASP A 1 86 ? -10.156 8.703 11.797 1 91.56 86 ASP A N 1
ATOM 677 C CA . ASP A 1 86 ? -10.078 7.262 12.023 1 91.56 86 ASP A CA 1
ATOM 678 C C . ASP A 1 86 ? -9.375 6.562 10.867 1 91.56 86 ASP A C 1
ATOM 680 O O . ASP A 1 86 ? -9.547 6.941 9.703 1 91.56 86 ASP A O 1
ATOM 684 N N . ASP A 1 87 ? -8.641 5.523 11.227 1 85.69 87 ASP A N 1
ATOM 685 C CA . ASP A 1 87 ? -7.855 4.844 10.195 1 85.69 87 ASP A CA 1
ATOM 686 C C . ASP A 1 87 ? -8.766 4.125 9.203 1 85.69 87 ASP A C 1
ATOM 688 O O . ASP A 1 87 ? -8.344 3.799 8.094 1 85.69 87 ASP A O 1
ATOM 692 N N . GLY A 1 88 ? -10.062 3.863 9.555 1 86.62 88 GLY A N 1
ATOM 693 C CA . GLY A 1 88 ? -11.023 3.291 8.625 1 86.62 88 GLY A CA 1
ATOM 694 C C . GLY A 1 88 ? -11.297 4.176 7.426 1 86.62 88 GLY A C 1
ATOM 695 O O . GLY A 1 88 ? -11.828 3.715 6.414 1 86.62 88 GLY A O 1
ATOM 696 N N . GLN A 1 89 ? -10.906 5.465 7.52 1 91.81 89 GLN A N 1
ATOM 697 C CA . GLN A 1 89 ? -11.102 6.418 6.43 1 91.81 89 GLN A CA 1
ATOM 698 C C . GLN A 1 89 ? -10.07 6.203 5.32 1 91.81 89 GLN A C 1
ATOM 700 O O . GLN A 1 89 ? -10.242 6.695 4.203 1 91.81 89 GLN A O 1
ATOM 705 N N . VAL A 1 90 ? -8.977 5.562 5.645 1 93.75 90 VAL A N 1
ATOM 706 C CA . VAL A 1 90 ? -7.938 5.316 4.645 1 93.75 90 VAL A CA 1
ATOM 707 C C . VAL A 1 90 ? -8.352 4.148 3.752 1 93.75 90 VAL A C 1
ATOM 709 O O . VAL A 1 90 ? -8.352 2.996 4.188 1 93.75 90 VAL A O 1
ATOM 712 N N . GLU A 1 91 ? -8.633 4.469 2.49 1 92.69 91 GLU A N 1
ATOM 713 C CA . GLU A 1 91 ? -9.133 3.447 1.573 1 92.69 91 GLU A CA 1
ATOM 714 C C . GLU A 1 91 ? -8.039 2.996 0.604 1 92.69 91 GLU A C 1
ATOM 716 O O . GLU A 1 91 ? -8.18 1.962 -0.052 1 92.69 91 GLU A O 1
ATOM 721 N N . ARG A 1 92 ? -6.98 3.766 0.544 1 94.62 92 ARG A N 1
ATOM 722 C CA . ARG A 1 92 ? -5.887 3.428 -0.362 1 94.62 92 ARG A CA 1
ATOM 723 C C . ARG A 1 92 ? -4.535 3.719 0.28 1 94.62 92 ARG A C 1
ATOM 725 O O . ARG A 1 92 ? -4.352 4.758 0.918 1 94.62 92 ARG A O 1
ATOM 732 N N . VAL A 1 93 ? -3.689 2.834 0.133 1 95.06 93 VAL A N 1
ATOM 733 C CA . VAL A 1 93 ? -2.305 3.037 0.543 1 95.06 93 VAL A CA 1
ATOM 734 C C . VAL A 1 93 ? -1.362 2.58 -0.569 1 95.06 93 VAL A C 1
ATOM 736 O O . VAL A 1 93 ? -1.553 1.51 -1.151 1 95.06 93 VAL A O 1
ATOM 739 N N . VAL A 1 94 ? -0.47 3.416 -0.959 1 95.56 94 VAL A N 1
ATOM 740 C CA . VAL A 1 94 ? 0.656 3.064 -1.818 1 95.56 94 VAL A CA 1
ATOM 741 C C . VAL A 1 94 ? 1.962 3.189 -1.036 1 95.56 94 VAL A C 1
ATOM 743 O O . VAL A 1 94 ? 2.248 4.238 -0.458 1 95.56 94 VAL A O 1
ATOM 746 N N . VAL A 1 95 ? 2.656 2.182 -0.967 1 94.56 95 VAL A N 1
ATOM 747 C CA . VAL A 1 95 ? 3.99 2.252 -0.378 1 94.56 95 VAL A CA 1
ATOM 748 C C . VAL A 1 95 ? 5.023 1.748 -1.381 1 94.56 95 VAL A C 1
ATOM 750 O O . VAL A 1 95 ? 4.809 0.736 -2.053 1 94.56 95 VAL A O 1
ATOM 753 N N . GLN A 1 96 ? 6.012 2.512 -1.575 1 94.12 96 GLN A N 1
ATOM 754 C CA . GLN A 1 96 ? 7.109 2.209 -2.49 1 94.12 96 GLN A CA 1
ATOM 755 C C . GLN A 1 96 ? 8.461 2.389 -1.806 1 94.12 96 GLN A C 1
ATOM 757 O O . GLN A 1 96 ? 8.742 3.445 -1.238 1 94.12 96 GLN A O 1
ATOM 762 N N . LYS A 1 97 ? 9.203 1.404 -1.855 1 92.25 97 LYS A N 1
ATOM 763 C CA . LYS A 1 97 ? 10.586 1.49 -1.397 1 92.25 97 LYS A CA 1
ATOM 764 C C . LYS A 1 97 ? 11.547 1.67 -2.572 1 92.25 97 LYS A C 1
ATOM 766 O O . LYS A 1 97 ? 11.492 0.917 -3.547 1 92.25 97 LYS A O 1
ATOM 771 N N . PHE A 1 98 ? 12.336 2.67 -2.48 1 92.62 98 PHE A N 1
ATOM 772 C CA . PHE A 1 98 ? 13.375 2.895 -3.479 1 92.62 98 PHE A CA 1
ATOM 773 C C . PHE A 1 98 ? 14.75 2.535 -2.92 1 92.62 98 PHE A C 1
ATOM 775 O O . PHE A 1 98 ? 15.359 3.328 -2.199 1 92.62 98 PHE A O 1
ATOM 782 N N . GLU A 1 99 ? 15.172 1.337 -3.277 1 87.62 99 GLU A N 1
ATOM 783 C CA . GLU A 1 99 ? 16.5 0.929 -2.816 1 87.62 99 GLU A CA 1
ATOM 784 C C . GLU A 1 99 ? 17.578 1.863 -3.348 1 87.62 99 GLU A C 1
ATOM 786 O O . GLU A 1 99 ? 17.453 2.416 -4.441 1 87.62 99 GLU A O 1
ATOM 791 N N . PRO A 1 100 ? 18.656 1.938 -2.521 1 86 100 PRO A N 1
ATOM 792 C CA . PRO A 1 100 ? 19.75 2.799 -2.998 1 86 100 PRO A CA 1
ATOM 793 C C . PRO A 1 100 ? 20.219 2.436 -4.406 1 86 100 PRO A C 1
ATOM 795 O O . PRO A 1 100 ? 20.438 1.259 -4.699 1 86 100 PRO A O 1
ATOM 798 N N . GLY A 1 101 ? 20.266 3.41 -5.277 1 85.12 101 GLY A N 1
ATOM 799 C CA . GLY A 1 101 ? 20.719 3.201 -6.645 1 85.12 101 GLY A CA 1
ATOM 800 C C . GLY A 1 101 ? 19.594 2.805 -7.586 1 85.12 101 GLY A C 1
ATOM 801 O O . GLY A 1 101 ? 19.812 2.674 -8.789 1 85.12 101 GLY A O 1
ATOM 802 N N . ASN A 1 102 ? 18.438 2.609 -7.055 1 87.31 102 ASN A N 1
ATOM 803 C CA . ASN A 1 102 ? 17.297 2.189 -7.863 1 87.31 102 ASN A CA 1
ATOM 804 C C . ASN A 1 102 ? 16.078 3.09 -7.637 1 87.31 102 ASN A C 1
ATOM 806 O O . ASN A 1 102 ? 15.031 2.621 -7.203 1 87.31 102 ASN A O 1
ATOM 810 N N . VAL A 1 103 ? 16.25 4.352 -8.039 1 89.44 103 VAL A N 1
ATOM 811 C CA . VAL A 1 103 ? 15.172 5.312 -7.883 1 89.44 103 VAL A CA 1
ATOM 812 C C . VAL A 1 103 ? 14.492 5.551 -9.234 1 89.44 103 VAL A C 1
ATOM 814 O O . VAL A 1 103 ? 15.156 5.605 -10.266 1 89.44 103 VAL A O 1
ATOM 817 N N . PHE A 1 104 ? 13.211 5.602 -9.188 1 91.06 104 PHE A N 1
ATOM 818 C CA . PHE A 1 104 ? 12.43 5.863 -10.383 1 91.06 104 PHE A CA 1
ATOM 819 C C . PHE A 1 104 ? 12.633 7.297 -10.859 1 91.06 104 PHE A C 1
ATOM 821 O O . PHE A 1 104 ? 12.711 8.219 -10.047 1 91.06 104 PHE A O 1
ATOM 828 N N . SER A 1 105 ? 12.711 7.512 -12.219 1 89.62 105 SER A N 1
ATOM 829 C CA . SER A 1 105 ? 12.758 8.852 -12.805 1 89.62 105 SER A CA 1
ATOM 830 C C . SER A 1 105 ? 11.359 9.398 -13.031 1 89.62 105 SER A C 1
ATOM 832 O O . SER A 1 105 ? 10.734 9.109 -14.055 1 89.62 105 SER A O 1
ATOM 834 N N . PHE A 1 106 ? 10.961 10.266 -12.195 1 92.44 106 PHE A N 1
ATOM 835 C CA . PHE A 1 106 ? 9.625 10.836 -12.273 1 92.44 106 PHE A CA 1
ATOM 836 C C . PHE A 1 106 ? 9.555 11.891 -13.375 1 92.44 106 PHE A C 1
ATOM 838 O O . PHE A 1 106 ? 10.484 12.68 -13.555 1 92.44 106 PHE A O 1
ATOM 845 N N . SER A 1 107 ? 8.539 11.875 -14.18 1 90.81 107 SER A N 1
ATOM 846 C CA . SER A 1 107 ? 8.391 12.797 -15.297 1 90.81 107 SER A CA 1
ATOM 847 C C . SER A 1 107 ? 8.094 14.211 -14.812 1 90.81 107 SER A C 1
ATOM 849 O O . SER A 1 107 ? 8.656 15.18 -15.328 1 90.81 107 SER A O 1
ATOM 851 N N . ASN A 1 108 ? 7.195 14.461 -13.891 1 91.5 108 ASN A N 1
ATOM 852 C CA . ASN A 1 108 ? 6.801 15.734 -13.312 1 91.5 108 ASN A CA 1
ATOM 853 C C . ASN A 1 108 ? 6.582 15.633 -11.805 1 91.5 108 ASN A C 1
ATOM 855 O O . ASN A 1 108 ? 5.465 15.805 -11.32 1 91.5 108 ASN A O 1
ATOM 859 N N . PRO A 1 109 ? 7.715 15.484 -11.188 1 92.81 109 PRO A N 1
ATOM 860 C CA . PRO A 1 109 ? 7.582 15.273 -9.75 1 92.81 109 PRO A CA 1
ATOM 861 C C . PRO A 1 109 ? 7.266 16.562 -8.984 1 92.81 109 PRO A C 1
ATOM 863 O O . PRO A 1 109 ? 7.637 17.656 -9.43 1 92.81 109 PRO A O 1
ATOM 866 N N . SER A 1 110 ? 6.5 16.391 -7.914 1 95.62 110 SER A N 1
ATOM 867 C CA . SER A 1 110 ? 6.328 17.516 -7.008 1 95.62 110 SER A CA 1
ATOM 868 C C . SER A 1 110 ? 7.652 17.906 -6.359 1 95.62 110 SER A C 1
ATOM 870 O O . SER A 1 110 ? 8.617 17.141 -6.387 1 95.62 110 SER A O 1
ATOM 872 N N . THR A 1 111 ? 7.699 19.094 -5.84 1 96.38 111 THR A N 1
ATOM 873 C CA . THR A 1 111 ? 8.891 19.562 -5.141 1 96.38 111 THR A CA 1
ATOM 874 C C . THR A 1 111 ? 9.25 18.625 -3.99 1 96.38 111 THR A C 1
ATOM 876 O O . THR A 1 111 ? 10.422 18.344 -3.768 1 96.38 111 THR A O 1
ATOM 879 N N . ALA A 1 112 ? 8.258 18.141 -3.287 1 97.12 112 ALA A N 1
ATOM 880 C CA . ALA A 1 112 ? 8.484 17.25 -2.152 1 97.12 112 ALA A CA 1
ATOM 881 C C . ALA A 1 112 ? 9.156 15.961 -2.6 1 97.12 112 ALA A C 1
ATOM 883 O O . ALA A 1 112 ? 10.055 15.445 -1.921 1 97.12 112 ALA A O 1
ATOM 884 N N . VAL A 1 113 ? 8.711 15.438 -3.725 1 96.75 113 VAL A N 1
ATOM 885 C CA . VAL A 1 113 ? 9.297 14.203 -4.25 1 96.75 113 VAL A CA 1
ATOM 886 C C . VAL A 1 113 ? 10.75 14.453 -4.656 1 96.75 113 VAL A C 1
ATOM 888 O O . VAL A 1 113 ? 11.633 13.641 -4.355 1 96.75 113 VAL A O 1
ATOM 891 N N . VAL A 1 114 ? 10.961 15.586 -5.324 1 96.69 114 VAL A N 1
ATOM 892 C CA . VAL A 1 114 ? 12.32 15.953 -5.727 1 96.69 114 VAL A CA 1
ATOM 893 C C . VAL A 1 114 ? 13.211 16.047 -4.496 1 96.69 114 VAL A C 1
ATOM 895 O O . VAL A 1 114 ? 14.328 15.516 -4.484 1 96.69 114 VAL A O 1
ATOM 898 N N . ASP A 1 115 ? 12.727 16.734 -3.459 1 97.12 115 ASP A N 1
ATOM 899 C CA . ASP A 1 115 ? 13.492 16.906 -2.23 1 97.12 115 ASP A CA 1
ATOM 900 C C . ASP A 1 115 ? 13.812 15.562 -1.591 1 97.12 115 ASP A C 1
ATOM 902 O O . ASP A 1 115 ? 14.914 15.367 -1.061 1 97.12 115 ASP A O 1
ATOM 906 N N . ALA A 1 116 ? 12.859 14.664 -1.626 1 96.75 116 ALA A N 1
ATOM 907 C CA . ALA A 1 116 ? 13.086 13.328 -1.077 1 96.75 116 ALA A CA 1
ATOM 908 C C . ALA A 1 116 ? 14.188 12.602 -1.838 1 96.75 116 ALA A C 1
ATOM 910 O O . ALA A 1 116 ? 15.039 11.945 -1.232 1 96.75 116 ALA A O 1
ATOM 911 N N . ILE A 1 117 ? 14.148 12.703 -3.15 1 94.69 117 ILE A N 1
ATOM 912 C CA . ILE A 1 117 ? 15.062 11.977 -4.02 1 94.69 117 ILE A CA 1
ATOM 913 C C . ILE A 1 117 ? 16.469 12.555 -3.893 1 94.69 117 ILE A C 1
ATOM 915 O O . ILE A 1 117 ? 17.453 11.812 -3.793 1 94.69 117 ILE A O 1
ATOM 919 N N . THR A 1 118 ? 16.594 13.828 -3.795 1 94.25 118 THR A N 1
ATOM 920 C CA . THR A 1 118 ? 17.891 14.477 -3.887 1 94.25 118 THR A CA 1
ATOM 921 C C . THR A 1 118 ? 18.453 14.766 -2.496 1 94.25 118 THR A C 1
ATOM 923 O O . THR A 1 118 ? 19.656 14.992 -2.338 1 94.25 118 THR A O 1
ATOM 926 N N . GLY A 1 119 ? 17.578 14.789 -1.498 1 94.38 119 GLY A N 1
ATOM 927 C CA . GLY A 1 119 ? 17.984 15.195 -0.163 1 94.38 119 GLY A CA 1
ATOM 928 C C . GLY A 1 119 ? 18.641 14.086 0.627 1 94.38 119 GLY A C 1
ATOM 929 O O . GLY A 1 119 ? 19.094 13.094 0.052 1 94.38 119 GLY A O 1
ATOM 930 N N . THR A 1 120 ? 18.812 14.32 1.915 1 94.94 120 THR A N 1
ATOM 931 C CA . THR A 1 120 ? 19.484 13.398 2.82 1 94.94 120 THR A CA 1
ATOM 932 C C . THR A 1 120 ? 18.641 12.133 3.02 1 94.94 120 THR A C 1
ATOM 934 O O . THR A 1 120 ? 17.422 12.203 3.096 1 94.94 120 THR A O 1
ATOM 937 N N . LYS A 1 121 ? 19.344 11.016 3.119 1 93.88 121 LYS A N 1
ATOM 938 C CA . LYS A 1 121 ? 18.703 9.734 3.426 1 93.88 121 LYS A CA 1
ATOM 939 C C . LYS A 1 121 ? 19.078 9.258 4.824 1 93.88 121 LYS A C 1
ATOM 941 O O . LYS A 1 121 ? 20.156 9.578 5.332 1 93.88 121 LYS A O 1
ATOM 946 N N . PRO A 1 122 ? 18.266 8.406 5.383 1 94.62 122 PRO A N 1
ATOM 947 C CA . PRO A 1 122 ? 16.969 7.875 4.969 1 94.62 122 PRO A CA 1
ATOM 948 C C . PRO A 1 122 ? 15.844 8.898 5.102 1 94.62 122 PRO A C 1
ATOM 950 O O . PRO A 1 122 ? 15.852 9.719 6.02 1 94.62 122 PRO A O 1
ATOM 953 N N . VAL A 1 123 ? 14.914 8.812 4.199 1 96.19 123 VAL A N 1
ATOM 954 C CA . VAL A 1 123 ? 13.805 9.758 4.23 1 96.19 123 VAL A CA 1
ATOM 955 C C . VAL A 1 123 ? 12.516 9.062 3.785 1 96.19 123 VAL A C 1
ATOM 957 O O . VAL A 1 123 ? 12.555 8.164 2.941 1 96.19 123 VAL A O 1
ATOM 960 N N . LEU A 1 124 ? 11.43 9.43 4.383 1 96.31 124 LEU A N 1
ATOM 961 C CA . LEU A 1 124 ? 10.102 8.977 4 1 96.31 124 LEU A CA 1
ATOM 962 C C . LEU A 1 124 ? 9.266 10.133 3.461 1 96.31 124 LEU A C 1
ATOM 964 O O . LEU A 1 124 ? 9.047 11.125 4.164 1 96.31 124 LEU A O 1
ATOM 968 N N . TYR A 1 125 ? 8.977 10.055 2.207 1 97.94 125 TYR A N 1
ATOM 969 C CA . TYR A 1 125 ? 7.992 10.953 1.613 1 97.94 125 TYR A CA 1
ATOM 970 C C . TYR A 1 125 ? 6.574 10.5 1.931 1 97.94 125 TYR A C 1
ATOM 972 O O . TYR A 1 125 ? 6.246 9.32 1.785 1 97.94 125 TYR A O 1
ATOM 980 N N . VAL A 1 126 ? 5.676 11.406 2.373 1 98.25 126 VAL A N 1
ATOM 981 C CA . VAL A 1 126 ? 4.289 11.109 2.713 1 98.25 126 VAL A CA 1
ATOM 982 C C . VAL A 1 126 ? 3.357 12.047 1.946 1 98.25 126 VAL A C 1
ATOM 984 O O . VAL A 1 126 ? 3.566 13.266 1.932 1 98.25 126 VAL A O 1
ATOM 987 N N . ARG A 1 127 ? 2.439 11.516 1.27 1 98.25 127 ARG A N 1
ATOM 988 C CA . ARG A 1 127 ? 1.366 12.273 0.641 1 98.25 127 ARG A CA 1
ATOM 989 C C . ARG A 1 127 ? 0.001 11.797 1.121 1 98.25 127 ARG A C 1
ATOM 991 O O . ARG A 1 127 ? -0.262 10.594 1.159 1 98.25 127 ARG A O 1
ATOM 998 N N . VAL A 1 128 ? -0.814 12.672 1.591 1 98.12 128 VAL A N 1
ATOM 999 C CA . VAL A 1 128 ? -2.186 12.367 1.982 1 98.12 128 VAL A CA 1
ATOM 1000 C C . VAL A 1 128 ? -3.162 13.141 1.098 1 98.12 128 VAL A C 1
ATOM 1002 O O . VAL A 1 128 ? -3.031 14.352 0.93 1 98.12 128 VAL A O 1
ATOM 1005 N N . SER A 1 129 ? -4.051 12.469 0.496 1 97.81 129 SER A N 1
ATOM 1006 C CA . SER A 1 129 ? -5.062 13.07 -0.366 1 97.81 129 SER A CA 1
ATOM 1007 C C . SER A 1 129 ? -6.469 12.656 0.057 1 97.81 129 SER A C 1
ATOM 1009 O O . SER A 1 129 ? -6.648 11.633 0.722 1 97.81 129 SER A O 1
ATOM 1011 N N . ASN A 1 130 ? -7.457 13.461 -0.245 1 96.88 130 ASN A N 1
ATOM 1012 C CA . ASN A 1 130 ? -8.844 13.125 0.049 1 96.88 130 ASN A CA 1
ATOM 1013 C C . ASN A 1 130 ? -9.539 12.5 -1.157 1 96.88 130 ASN A C 1
ATOM 1015 O O . ASN A 1 130 ? -10.766 12.484 -1.235 1 96.88 130 ASN A O 1
ATOM 1019 N N . ASP A 1 131 ? -8.734 12.008 -2.102 1 94.88 131 ASP A N 1
ATOM 1020 C CA . ASP A 1 131 ? -9.227 11.266 -3.26 1 94.88 131 ASP A CA 1
ATOM 1021 C C . ASP A 1 131 ? -8.656 9.844 -3.277 1 94.88 131 ASP A C 1
ATOM 1023 O O . ASP A 1 131 ? -7.59 9.609 -3.848 1 94.88 131 ASP A O 1
ATOM 1027 N N . PRO A 1 132 ? -9.445 8.867 -2.76 1 92.75 132 PRO A N 1
ATOM 1028 C CA . PRO A 1 132 ? -8.945 7.488 -2.715 1 92.75 132 PRO A CA 1
ATOM 1029 C C . PRO A 1 132 ? -8.766 6.883 -4.105 1 92.75 132 PRO A C 1
ATOM 1031 O O . PRO A 1 132 ? -8.133 5.832 -4.242 1 92.75 132 PRO A O 1
ATOM 1034 N N . PHE A 1 133 ? -9.297 7.504 -5.145 1 92.69 133 PHE A N 1
ATOM 1035 C CA . PHE A 1 133 ? -9.219 6.918 -6.477 1 92.69 133 PHE A CA 1
ATOM 1036 C C . PHE A 1 133 ? -8.156 7.617 -7.316 1 92.69 133 PHE A C 1
ATOM 1038 O O . PHE A 1 133 ? -8.094 7.422 -8.531 1 92.69 133 PHE A O 1
ATOM 1045 N N . GLU A 1 134 ? -7.379 8.305 -6.504 1 86.81 134 GLU A N 1
ATOM 1046 C CA . GLU A 1 134 ? -6.316 9.016 -7.211 1 86.81 134 GLU A CA 1
ATOM 1047 C C . GLU A 1 134 ? -5.383 8.039 -7.926 1 86.81 134 GLU A C 1
ATOM 1049 O O . GLU A 1 134 ? -5.094 6.961 -7.41 1 86.81 134 GLU A O 1
ATOM 1054 N N . ASP A 1 135 ? -5.137 8.117 -9.109 1 81.94 135 ASP A N 1
ATOM 1055 C CA . ASP A 1 135 ? -4.148 7.391 -9.898 1 81.94 135 ASP A CA 1
ATOM 1056 C C . ASP A 1 135 ? -4.742 6.102 -10.469 1 81.94 135 ASP A C 1
ATOM 1058 O O . ASP A 1 135 ? -4.027 5.293 -11.062 1 81.94 135 ASP A O 1
ATOM 1062 N N . LEU A 1 136 ? -6.047 5.766 -10.031 1 84.44 136 LEU A N 1
ATOM 1063 C CA . LEU A 1 136 ? -6.684 4.617 -10.672 1 84.44 136 LEU A CA 1
ATOM 1064 C C . LEU A 1 136 ? -7.105 4.953 -12.102 1 84.44 136 LEU A C 1
ATOM 1066 O O . LEU A 1 136 ? -7.473 6.094 -12.391 1 84.44 136 LEU A O 1
ATOM 1070 N N . ARG A 1 137 ? -6.91 4.008 -12.906 1 79.56 137 ARG A N 1
ATOM 1071 C CA . ARG A 1 137 ? -7.254 4.207 -14.312 1 79.56 137 ARG A CA 1
ATOM 1072 C C . ARG A 1 137 ? -7.992 2.996 -14.875 1 79.56 137 ARG A C 1
ATOM 1074 O O . ARG A 1 137 ? -7.766 1.866 -14.43 1 79.56 137 ARG A O 1
ATOM 1081 N N . MET B 1 1 ? 9.289 -24.609 -13.812 1 91.5 1 MET B N 1
ATOM 1082 C CA . MET B 1 1 ? 8.969 -23.609 -14.828 1 91.5 1 MET B CA 1
ATOM 1083 C C . MET B 1 1 ? 9 -22.203 -14.234 1 91.5 1 MET B C 1
ATOM 1085 O O . MET B 1 1 ? 8.836 -22.031 -13.023 1 91.5 1 MET B O 1
ATOM 1089 N N . GLU B 1 2 ? 9.219 -21.203 -15.102 1 93.06 2 GLU B N 1
ATOM 1090 C CA . GLU B 1 2 ? 9.273 -19.812 -14.633 1 93.06 2 GLU B CA 1
ATOM 1091 C C . GLU B 1 2 ? 7.891 -19.172 -14.648 1 93.06 2 GLU B C 1
ATOM 1093 O O . GLU B 1 2 ? 7.09 -19.438 -15.547 1 93.06 2 GLU B O 1
ATOM 1098 N N . ILE B 1 3 ? 7.676 -18.422 -13.742 1 96.44 3 ILE B N 1
ATOM 1099 C CA . ILE B 1 3 ? 6.426 -17.672 -13.695 1 96.44 3 ILE B CA 1
ATOM 1100 C C . ILE B 1 3 ? 6.5 -16.484 -14.656 1 96.44 3 ILE B C 1
ATOM 1102 O O . ILE B 1 3 ? 7.508 -15.781 -14.695 1 96.44 3 ILE B O 1
ATOM 1106 N N . SER B 1 4 ? 5.496 -16.312 -15.453 1 96.94 4 SER B N 1
ATOM 1107 C CA . SER B 1 4 ? 5.391 -15.148 -16.312 1 96.94 4 SER B CA 1
ATOM 1108 C C . SER B 1 4 ? 4.574 -14.047 -15.656 1 96.94 4 SER B C 1
ATOM 1110 O O . SER B 1 4 ? 3.383 -14.219 -15.383 1 96.94 4 SER B O 1
ATOM 1112 N N . PHE B 1 5 ? 5.223 -12.93 -15.477 1 97.44 5 PHE B N 1
ATOM 1113 C CA . PHE B 1 5 ? 4.57 -11.82 -14.797 1 97.44 5 PHE B CA 1
ATOM 1114 C C . PHE B 1 5 ? 4.07 -10.789 -15.805 1 97.44 5 PHE B C 1
ATOM 1116 O O . PHE B 1 5 ? 4.645 -10.648 -16.891 1 97.44 5 PHE B O 1
ATOM 1123 N N . PRO B 1 6 ? 3.027 -10.117 -15.523 1 97.88 6 PRO B N 1
ATOM 1124 C CA . PRO B 1 6 ? 2.314 -10.148 -14.25 1 97.88 6 PRO B CA 1
ATOM 1125 C C . PRO B 1 6 ? 1.311 -11.297 -14.156 1 97.88 6 PRO B C 1
ATOM 1127 O O . PRO B 1 6 ? 0.882 -11.828 -15.18 1 97.88 6 PRO B O 1
ATOM 1130 N N . ILE B 1 7 ? 1.015 -11.633 -12.938 1 98.44 7 ILE B N 1
ATOM 1131 C CA . ILE B 1 7 ? -0.081 -12.57 -12.703 1 98.44 7 ILE B CA 1
ATOM 1132 C C . ILE B 1 7 ? -1.204 -11.867 -11.945 1 98.44 7 ILE B C 1
ATOM 1134 O O . ILE B 1 7 ? -0.952 -10.953 -11.156 1 98.44 7 ILE B O 1
ATOM 1138 N N . GLU B 1 8 ? -2.42 -12.297 -12.195 1 98.5 8 GLU B N 1
ATOM 1139 C CA . GLU B 1 8 ? -3.623 -11.789 -11.539 1 98.5 8 GLU B CA 1
ATOM 1140 C C . GLU B 1 8 ? -4.543 -12.93 -11.117 1 98.5 8 GLU B C 1
ATOM 1142 O O . GLU B 1 8 ? -4.77 -13.867 -11.883 1 98.5 8 GLU B O 1
ATOM 1147 N N . PHE B 1 9 ? -5.066 -12.742 -9.93 1 98.56 9 PHE B N 1
ATOM 1148 C CA . PHE B 1 9 ? -6.008 -13.766 -9.477 1 98.56 9 PHE B CA 1
ATOM 1149 C C . PHE B 1 9 ? -6.914 -13.219 -8.383 1 98.56 9 PHE B C 1
ATOM 1151 O O . PHE B 1 9 ? -6.688 -12.117 -7.875 1 98.56 9 PHE B O 1
ATOM 1158 N N . LEU B 1 10 ? -7.949 -13.984 -8.07 1 98.38 10 LEU B N 1
ATOM 1159 C CA . LEU B 1 10 ? -8.945 -13.578 -7.082 1 98.38 10 LEU B CA 1
ATOM 1160 C C . LEU B 1 10 ? -8.938 -14.516 -5.879 1 98.38 10 LEU B C 1
ATOM 1162 O O . LEU B 1 10 ? -8.812 -15.734 -6.039 1 98.38 10 LEU B O 1
ATOM 1166 N N . VAL B 1 11 ? -8.984 -13.969 -4.738 1 97.44 11 VAL B N 1
ATOM 1167 C CA . VAL B 1 11 ? -9.148 -14.719 -3.498 1 97.44 11 VAL B CA 1
ATOM 1168 C C . VAL B 1 11 ? -10.492 -14.383 -2.865 1 97.44 11 VAL B C 1
ATOM 1170 O O . VAL B 1 11 ? -10.727 -13.25 -2.436 1 97.44 11 VAL B O 1
ATOM 1173 N N . TYR B 1 12 ? -11.336 -15.367 -2.721 1 96.19 12 TYR B N 1
ATOM 1174 C CA . TYR B 1 12 ? -12.672 -15.109 -2.201 1 96.19 12 TYR B CA 1
ATOM 1175 C C . TYR B 1 12 ? -12.703 -15.25 -0.683 1 96.19 12 TYR B C 1
ATOM 1177 O O . TYR B 1 12 ? -12.047 -16.125 -0.119 1 96.19 12 TYR B O 1
ATOM 1185 N N . GLY B 1 13 ? -13.438 -14.352 -0.114 1 91.69 13 GLY B N 1
ATOM 1186 C CA . GLY B 1 13 ? -13.57 -14.352 1.334 1 91.69 13 GLY B CA 1
ATOM 1187 C C . GLY B 1 13 ? -13.039 -13.094 1.986 1 91.69 13 GLY B C 1
ATOM 1188 O O . GLY B 1 13 ? -12.555 -12.195 1.3 1 91.69 13 GLY B O 1
ATOM 1189 N N . THR B 1 14 ? -13.141 -13.031 3.285 1 87.88 14 THR B N 1
ATOM 1190 C CA . THR B 1 14 ? -12.695 -11.891 4.07 1 87.88 14 THR B CA 1
ATOM 1191 C C . THR B 1 14 ? -11.273 -12.117 4.594 1 87.88 14 THR B C 1
ATOM 1193 O O . THR B 1 14 ? -11 -13.125 5.246 1 87.88 14 THR B O 1
ATOM 1196 N N . PRO B 1 15 ? -10.398 -11.148 4.25 1 86.19 15 PRO B N 1
ATOM 1197 C CA . PRO B 1 15 ? -9.07 -11.266 4.863 1 86.19 15 PRO B CA 1
ATOM 1198 C C . PRO B 1 15 ? -9.125 -11.242 6.387 1 86.19 15 PRO B C 1
ATOM 1200 O O . PRO B 1 15 ? -9.938 -10.516 6.969 1 86.19 15 PRO B O 1
ATOM 1203 N N . VAL B 1 16 ? -8.289 -12.094 6.969 1 82.94 16 VAL B N 1
ATOM 1204 C CA . VAL B 1 16 ? -8.211 -12.148 8.422 1 82.94 16 VAL B CA 1
ATOM 1205 C C . VAL B 1 16 ? -7.098 -11.227 8.922 1 82.94 16 VAL B C 1
ATOM 1207 O O . VAL B 1 16 ? -6.152 -10.938 8.188 1 82.94 16 VAL B O 1
ATOM 1210 N N . SER B 1 17 ? -7.262 -10.789 10.188 1 74.62 17 SER B N 1
ATOM 1211 C CA . SER B 1 17 ? -6.266 -9.914 10.797 1 74.62 17 SER B CA 1
ATOM 1212 C C . SER B 1 17 ? -5.016 -10.695 11.188 1 74.62 17 SER B C 1
ATOM 1214 O O . SER B 1 17 ? -5.109 -11.781 11.758 1 74.62 17 SER B O 1
ATOM 1216 N N . PHE B 1 18 ? -3.863 -10.031 10.812 1 72.94 18 PHE B N 1
ATOM 1217 C CA . PHE B 1 18 ? -2.598 -10.641 11.211 1 72.94 18 PHE B CA 1
ATOM 1218 C C . PHE B 1 18 ? -2.479 -10.703 12.727 1 72.94 18 PHE B C 1
ATOM 1220 O O . PHE B 1 18 ? -1.827 -11.602 13.266 1 72.94 18 PHE B O 1
ATOM 1227 N N . GLN B 1 19 ? -3.143 -9.805 13.406 1 68.75 19 GLN B N 1
ATOM 1228 C CA . GLN B 1 19 ? -3.027 -9.703 14.859 1 68.75 19 GLN B CA 1
ATOM 1229 C C . GLN B 1 19 ? -4.051 -10.594 15.555 1 68.75 19 GLN B C 1
ATOM 1231 O O . GLN B 1 19 ? -4.027 -10.742 16.781 1 68.75 19 GLN B O 1
ATOM 1236 N N . ALA B 1 20 ? -4.91 -11.234 14.766 1 70.06 20 ALA B N 1
ATOM 1237 C CA . ALA B 1 20 ? -5.902 -12.117 15.367 1 70.06 20 ALA B CA 1
ATOM 1238 C C . ALA B 1 20 ? -5.23 -13.312 16.047 1 70.06 20 ALA B C 1
ATOM 1240 O O . ALA B 1 20 ? -4.234 -13.836 15.547 1 70.06 20 ALA B O 1
ATOM 1241 N N . LYS B 1 21 ? -5.621 -13.594 17.203 1 68.38 21 LYS B N 1
ATOM 1242 C CA . LYS B 1 21 ? -5.09 -14.664 18.047 1 68.38 21 LYS B CA 1
ATOM 1243 C C . LYS B 1 21 ? -5.277 -16.031 17.375 1 68.38 21 LYS B C 1
ATOM 1245 O O . LYS B 1 21 ? -4.551 -16.969 17.672 1 68.38 21 LYS B O 1
ATOM 1250 N N . ASN B 1 22 ? -5.996 -16.031 16.469 1 79.19 22 ASN B N 1
ATOM 1251 C CA . ASN B 1 22 ? -6.344 -17.312 15.867 1 79.19 22 ASN B CA 1
ATOM 1252 C C . ASN B 1 22 ? -5.387 -17.688 14.742 1 79.19 22 ASN B C 1
ATOM 1254 O O . ASN B 1 22 ? -5.633 -17.375 13.578 1 79.19 22 ASN B O 1
ATOM 1258 N N . SER B 1 23 ? -4.352 -18.422 15.055 1 84.31 23 SER B N 1
ATOM 1259 C CA . SER B 1 23 ? -3.32 -18.859 14.117 1 84.31 23 SER B CA 1
ATOM 1260 C C . SER B 1 23 ? -3.91 -19.703 12.992 1 84.31 23 SER B C 1
ATOM 1262 O O . SER B 1 23 ? -3.494 -19.594 11.844 1 84.31 23 SER B O 1
ATOM 1264 N N . ASP B 1 24 ? -4.941 -20.469 13.336 1 90.06 24 ASP B N 1
ATOM 1265 C CA . ASP B 1 24 ? -5.559 -21.328 12.336 1 90.06 24 ASP B CA 1
ATOM 1266 C C . ASP B 1 24 ? -6.223 -20.5 11.234 1 90.06 24 ASP B C 1
ATOM 1268 O O . ASP B 1 24 ? -6.125 -20.844 10.055 1 90.06 24 ASP B O 1
ATOM 1272 N N . ALA B 1 25 ? -6.871 -19.516 11.672 1 88.38 25 ALA B N 1
ATOM 1273 C CA . ALA B 1 25 ? -7.547 -18.656 10.711 1 88.38 25 ALA B CA 1
ATOM 1274 C C . ALA B 1 25 ? -6.539 -17.969 9.797 1 88.38 25 ALA B C 1
ATOM 1276 O O . ALA B 1 25 ? -6.777 -17.828 8.594 1 88.38 25 ALA B O 1
ATOM 1277 N N . ARG B 1 26 ? -5.422 -17.578 10.336 1 90.06 26 ARG B N 1
ATOM 1278 C CA . ARG B 1 26 ? -4.375 -16.938 9.547 1 90.06 26 ARG B CA 1
ATOM 1279 C C . ARG B 1 26 ? -3.785 -17.906 8.531 1 90.06 26 ARG B C 1
ATOM 1281 O O . ARG B 1 26 ? -3.6 -17.562 7.367 1 90.06 26 ARG B O 1
ATOM 1288 N N . ASP B 1 27 ? -3.564 -19.062 9.008 1 92.81 27 ASP B N 1
ATOM 1289 C CA . ASP B 1 27 ? -3.004 -20.078 8.125 1 92.81 27 ASP B CA 1
ATOM 1290 C C . ASP B 1 27 ? -3.986 -20.453 7.02 1 92.81 27 ASP B C 1
ATOM 1292 O O . ASP B 1 27 ? -3.588 -20.656 5.871 1 92.81 27 ASP B O 1
ATOM 1296 N N . ALA B 1 28 ? -5.223 -20.594 7.406 1 94 28 ALA B N 1
ATOM 1297 C CA . ALA B 1 28 ? -6.254 -20.922 6.426 1 94 28 ALA B CA 1
ATOM 1298 C C . ALA B 1 28 ? -6.34 -19.859 5.34 1 94 28 ALA B C 1
ATOM 1300 O O . ALA B 1 28 ? -6.508 -20.172 4.16 1 94 28 ALA B O 1
ATOM 1301 N N . TRP B 1 29 ? -6.25 -18.609 5.699 1 94 29 TRP B N 1
ATOM 1302 C CA . TRP B 1 29 ? -6.289 -17.516 4.73 1 94 29 TRP B CA 1
ATOM 1303 C C . TRP B 1 29 ? -5.074 -17.562 3.809 1 94 29 TRP B C 1
ATOM 1305 O O . TRP B 1 29 ? -5.207 -17.422 2.59 1 94 29 TRP B O 1
ATOM 1315 N N . LYS B 1 30 ? -3.951 -17.766 4.402 1 94.5 30 LYS B N 1
ATOM 1316 C CA . LYS B 1 30 ? -2.74 -17.875 3.596 1 94.5 30 LYS B CA 1
ATOM 1317 C C . LYS B 1 30 ? -2.854 -19.016 2.588 1 94.5 30 LYS B C 1
ATOM 1319 O O . LYS B 1 30 ? -2.449 -18.875 1.433 1 94.5 30 LYS B O 1
ATOM 1324 N N . ASP B 1 31 ? -3.416 -20.094 3.057 1 96.31 31 ASP B N 1
ATOM 1325 C CA . ASP B 1 31 ? -3.611 -21.234 2.164 1 96.31 31 ASP B CA 1
ATOM 1326 C C . ASP B 1 31 ? -4.559 -20.875 1.021 1 96.31 31 ASP B C 1
ATOM 1328 O O . ASP B 1 31 ? -4.344 -21.281 -0.122 1 96.31 31 ASP B O 1
ATOM 1332 N N . ARG B 1 32 ? -5.551 -20.188 1.305 1 96.62 32 ARG B N 1
ATOM 1333 C CA . ARG B 1 32 ? -6.488 -19.75 0.273 1 96.62 32 ARG B CA 1
ATOM 1334 C C . ARG B 1 32 ? -5.793 -18.891 -0.773 1 96.62 32 ARG B C 1
ATOM 1336 O O . ARG B 1 32 ? -6.039 -19.031 -1.972 1 96.62 32 ARG B O 1
ATOM 1343 N N . VAL B 1 33 ? -4.953 -18 -0.332 1 97.44 33 VAL B N 1
ATOM 1344 C CA . VAL B 1 33 ? -4.199 -17.141 -1.234 1 97.44 33 VAL B CA 1
ATOM 1345 C C . VAL B 1 33 ? -3.303 -17.984 -2.131 1 97.44 33 VAL B C 1
ATOM 1347 O O . VAL B 1 33 ? -3.27 -17.797 -3.35 1 97.44 33 VAL B O 1
ATOM 1350 N N . LYS B 1 34 ? -2.641 -18.938 -1.527 1 97.75 34 LYS B N 1
ATOM 1351 C CA . LYS B 1 34 ? -1.747 -19.812 -2.283 1 97.75 34 LYS B CA 1
ATOM 1352 C C . LYS B 1 34 ? -2.518 -20.625 -3.322 1 97.75 34 LYS B C 1
ATOM 1354 O O . LYS B 1 34 ? -2.111 -20.703 -4.484 1 97.75 34 LYS B O 1
ATOM 1359 N N . VAL B 1 35 ? -3.584 -21.219 -2.879 1 97.56 35 VAL B N 1
ATOM 1360 C CA . VAL B 1 35 ? -4.387 -22.062 -3.762 1 97.56 35 VAL B CA 1
ATOM 1361 C C . VAL B 1 35 ? -4.918 -21.219 -4.926 1 97.56 35 VAL B C 1
ATOM 1363 O O . VAL B 1 35 ? -4.859 -21.656 -6.082 1 97.56 35 VAL B O 1
ATOM 1366 N N . ALA B 1 36 ? -5.398 -20.062 -4.66 1 98.06 36 ALA B N 1
ATOM 1367 C CA . ALA B 1 36 ? -5.918 -19.172 -5.699 1 98.06 36 ALA B CA 1
ATOM 1368 C C . ALA B 1 36 ? -4.832 -18.828 -6.711 1 98.06 36 ALA B C 1
ATOM 1370 O O . ALA B 1 36 ? -5.094 -18.766 -7.914 1 98.06 36 ALA B O 1
ATOM 1371 N N . SER B 1 37 ? -3.641 -18.578 -6.25 1 98 37 SER B N 1
ATOM 1372 C CA . SER B 1 37 ? -2.537 -18.188 -7.125 1 98 37 SER B CA 1
ATOM 1373 C C . SER B 1 37 ? -2.133 -19.328 -8.047 1 98 37 SER B C 1
ATOM 1375 O O . SER B 1 37 ? -1.604 -19.109 -9.141 1 98 37 SER B O 1
ATOM 1377 N N . ARG B 1 38 ? -2.355 -20.578 -7.656 1 97 38 ARG B N 1
ATOM 1378 C CA . ARG B 1 38 ? -1.931 -21.75 -8.43 1 97 38 ARG B CA 1
ATOM 1379 C C . ARG B 1 38 ? -2.68 -21.828 -9.75 1 97 38 ARG B C 1
ATOM 1381 O O . ARG B 1 38 ? -2.176 -22.406 -10.719 1 97 38 ARG B O 1
ATOM 1388 N N . SER B 1 39 ? -3.783 -21.188 -9.781 1 95.12 39 SER B N 1
ATOM 1389 C CA . SER B 1 39 ? -4.602 -21.266 -10.992 1 95.12 39 SER B CA 1
ATOM 1390 C C . SER B 1 39 ? -3.992 -20.453 -12.117 1 95.12 39 SER B C 1
ATOM 1392 O O . SER B 1 39 ? -4.379 -20.594 -13.281 1 95.12 39 SER B O 1
ATOM 1394 N N . VAL B 1 40 ? -2.988 -19.609 -11.852 1 97 40 VAL B N 1
ATOM 1395 C CA . VAL B 1 40 ? -2.516 -18.672 -12.867 1 97 40 VAL B CA 1
ATOM 1396 C C . VAL B 1 40 ? -1.01 -18.844 -13.055 1 97 40 VAL B C 1
ATOM 1398 O O . VAL B 1 40 ? -0.374 -18.031 -13.734 1 97 40 VAL B O 1
ATOM 1401 N N . ILE B 1 41 ? -0.475 -19.797 -12.375 1 96.81 41 ILE B N 1
ATOM 1402 C CA . ILE B 1 41 ? 0.958 -20.031 -12.531 1 96.81 41 ILE B CA 1
ATOM 1403 C C . ILE B 1 41 ? 1.209 -21.469 -12.953 1 96.81 41 ILE B C 1
ATOM 1405 O O . ILE B 1 41 ? 0.385 -22.359 -12.703 1 96.81 41 ILE B O 1
ATOM 1409 N N . PRO B 1 42 ? 2.338 -21.688 -13.57 1 96.12 42 PRO B N 1
ATOM 1410 C CA . PRO B 1 42 ? 2.672 -23.078 -13.922 1 96.12 42 PRO B CA 1
ATOM 1411 C C . PRO B 1 42 ? 3.045 -23.922 -12.711 1 96.12 42 PRO B C 1
ATOM 1413 O O . PRO B 1 42 ? 3.506 -23.391 -11.695 1 96.12 42 PRO B O 1
ATOM 1416 N N . GLN B 1 43 ? 2.787 -25.234 -12.828 1 92.88 43 GLN B N 1
ATOM 1417 C CA . GLN B 1 43 ? 3.189 -26.188 -11.797 1 92.88 43 GLN B CA 1
ATOM 1418 C C . GLN B 1 43 ? 3.979 -27.344 -12.406 1 92.88 43 GLN B C 1
ATOM 1420 O O . GLN B 1 43 ? 3.559 -27.938 -13.398 1 92.88 43 GLN B O 1
ATOM 1425 N N . PRO B 1 44 ? 4.965 -27.734 -11.891 1 93.19 44 PRO B N 1
ATOM 1426 C CA . PRO B 1 44 ? 5.68 -27.062 -10.805 1 93.19 44 PRO B CA 1
ATOM 1427 C C . PRO B 1 44 ? 6.324 -25.75 -11.242 1 93.19 44 PRO B C 1
ATOM 1429 O O . PRO B 1 44 ? 6.363 -25.438 -12.438 1 93.19 44 PRO B O 1
ATOM 1432 N N . HIS B 1 45 ? 6.648 -24.859 -10.289 1 95.88 45 HIS B N 1
ATOM 1433 C CA . HIS B 1 45 ? 7.305 -23.594 -10.602 1 95.88 45 HIS B CA 1
ATOM 1434 C C . HIS B 1 45 ? 8.367 -23.25 -9.555 1 95.88 45 HIS B C 1
ATOM 1436 O O . HIS B 1 45 ? 8.383 -23.844 -8.477 1 95.88 45 HIS B O 1
ATOM 1442 N N . PHE B 1 46 ? 9.219 -22.391 -9.93 1 95.69 46 PHE B N 1
ATOM 1443 C CA . PHE B 1 46 ? 10.18 -21.812 -9.008 1 95.69 46 PHE B CA 1
ATOM 1444 C C . PHE B 1 46 ? 9.742 -20.406 -8.594 1 95.69 46 PHE B C 1
ATOM 1446 O O . PHE B 1 46 ? 9.25 -19.641 -9.422 1 95.69 46 PHE B O 1
ATOM 1453 N N . ALA B 1 47 ? 9.984 -20.156 -7.324 1 97.06 47 ALA B N 1
ATOM 1454 C CA . ALA B 1 47 ? 9.789 -18.781 -6.879 1 97.06 47 ALA B CA 1
ATOM 1455 C C . ALA B 1 47 ? 10.75 -17.828 -7.594 1 97.06 47 ALA B C 1
ATOM 1457 O O . ALA B 1 47 ? 11.906 -18.188 -7.848 1 97.06 47 ALA B O 1
ATOM 1458 N N . SER B 1 48 ? 10.297 -16.672 -7.906 1 97.31 48 SER B N 1
ATOM 1459 C CA . SER B 1 48 ? 11.086 -15.688 -8.633 1 97.31 48 SER B CA 1
ATOM 1460 C C . SER B 1 48 ? 12.055 -14.961 -7.699 1 97.31 48 SER B C 1
ATOM 1462 O O . SER B 1 48 ? 11.719 -14.68 -6.547 1 97.31 48 SER B O 1
ATOM 1464 N N . ASP B 1 49 ? 13.266 -14.594 -8.18 1 96.25 49 ASP B N 1
ATOM 1465 C CA . ASP B 1 49 ? 14.234 -13.82 -7.414 1 96.25 49 ASP B CA 1
ATOM 1466 C C . ASP B 1 49 ? 14.195 -12.344 -7.809 1 96.25 49 ASP B C 1
ATOM 1468 O O . ASP B 1 49 ? 15.039 -11.555 -7.375 1 96.25 49 ASP B O 1
ATOM 1472 N N . GLN B 1 50 ? 13.227 -11.984 -8.609 1 95.75 50 GLN B N 1
ATOM 1473 C CA . GLN B 1 50 ? 13.125 -10.625 -9.117 1 95.75 50 GLN B CA 1
ATOM 1474 C C . GLN B 1 50 ? 12.422 -9.719 -8.102 1 95.75 50 GLN B C 1
ATOM 1476 O O . GLN B 1 50 ? 11.852 -10.195 -7.125 1 95.75 50 GLN B O 1
ATOM 1481 N N . ARG B 1 51 ? 12.609 -8.422 -8.32 1 93.69 51 ARG B N 1
ATOM 1482 C CA . ARG B 1 51 ? 11.852 -7.445 -7.547 1 93.69 51 ARG B CA 1
ATOM 1483 C C . ARG B 1 51 ? 10.359 -7.527 -7.879 1 93.69 51 ARG B C 1
ATOM 1485 O O . ARG B 1 51 ? 9.992 -7.801 -9.023 1 93.69 51 ARG B O 1
ATOM 1492 N N . MET B 1 52 ? 9.508 -7.18 -6.863 1 95.5 52 MET B N 1
ATOM 1493 C CA . MET B 1 52 ? 8.078 -7.414 -7.043 1 95.5 52 MET B CA 1
ATOM 1494 C C . MET B 1 52 ? 7.277 -6.164 -6.695 1 95.5 52 MET B C 1
ATOM 1496 O O . MET B 1 52 ? 7.699 -5.359 -5.867 1 95.5 52 MET B O 1
ATOM 1500 N N . ALA B 1 53 ? 6.238 -6.004 -7.383 1 96.75 53 ALA B N 1
ATOM 1501 C CA . ALA B 1 53 ? 5.141 -5.109 -7.012 1 96.75 53 ALA B CA 1
ATOM 1502 C C . ALA B 1 53 ? 3.85 -5.891 -6.785 1 96.75 53 ALA B C 1
ATOM 1504 O O . ALA B 1 53 ? 3.51 -6.777 -7.574 1 96.75 53 ALA B O 1
ATOM 1505 N N . VAL B 1 54 ? 3.174 -5.586 -5.711 1 96.75 54 VAL B N 1
ATOM 1506 C CA . VAL B 1 54 ? 1.931 -6.281 -5.391 1 96.75 54 VAL B CA 1
ATOM 1507 C C . VAL B 1 54 ? 0.787 -5.277 -5.285 1 96.75 54 VAL B C 1
ATOM 1509 O O . VAL B 1 54 ? 0.897 -4.273 -4.574 1 96.75 54 VAL B O 1
ATOM 1512 N N . THR B 1 55 ? -0.255 -5.492 -6.016 1 96.94 55 THR B N 1
ATOM 1513 C CA . THR B 1 55 ? -1.462 -4.676 -5.977 1 96.94 55 THR B CA 1
ATOM 1514 C C . THR B 1 55 ? -2.641 -5.477 -5.43 1 96.94 55 THR B C 1
ATOM 1516 O O . THR B 1 55 ? -2.912 -6.586 -5.895 1 96.94 55 THR B O 1
ATOM 1519 N N . LEU B 1 56 ? -3.283 -4.953 -4.473 1 96.12 56 LEU B N 1
ATOM 1520 C CA . LEU B 1 56 ? -4.414 -5.586 -3.809 1 96.12 56 LEU B CA 1
ATOM 1521 C C . LEU B 1 56 ? -5.648 -4.691 -3.863 1 96.12 56 LEU B C 1
ATOM 1523 O O . LEU B 1 56 ? -5.613 -3.549 -3.402 1 96.12 56 LEU B O 1
ATOM 1527 N N . TYR B 1 57 ? -6.73 -5.145 -4.465 1 95.81 57 TYR B N 1
ATOM 1528 C CA . TYR B 1 57 ? -8.039 -4.504 -4.387 1 95.81 57 TYR B CA 1
ATOM 1529 C C . TYR B 1 57 ? -9.016 -5.352 -3.576 1 95.81 57 TYR B C 1
ATOM 1531 O O . TYR B 1 57 ? -9.352 -6.465 -3.973 1 95.81 57 TYR B O 1
ATOM 1539 N N . TYR B 1 58 ? -9.391 -4.82 -2.482 1 94.81 58 TYR B N 1
ATOM 1540 C CA . TYR B 1 58 ? -10.352 -5.535 -1.647 1 94.81 58 TYR B CA 1
ATOM 1541 C C . TYR B 1 58 ? -11.758 -4.969 -1.832 1 94.81 58 TYR B C 1
ATOM 1543 O O . TYR B 1 58 ? -11.969 -3.76 -1.721 1 94.81 58 TYR B O 1
ATOM 1551 N N . LEU B 1 59 ? -12.656 -5.797 -2.16 1 94.75 59 LEU B N 1
ATOM 1552 C CA . LEU B 1 59 ? -14.062 -5.457 -2.324 1 94.75 59 LEU B CA 1
ATOM 1553 C C . LEU B 1 59 ? -14.922 -6.199 -1.309 1 94.75 59 LEU B C 1
ATOM 1555 O O . LEU B 1 59 ? -15.336 -7.336 -1.55 1 94.75 59 LEU B O 1
ATOM 1559 N N . PRO B 1 60 ? -15.219 -5.512 -0.225 1 91.94 60 PRO B N 1
ATOM 1560 C CA . PRO B 1 60 ? -16 -6.141 0.839 1 91.94 60 PRO B CA 1
ATOM 1561 C C . PRO B 1 60 ? -17.5 -6.184 0.524 1 91.94 60 PRO B C 1
ATOM 1563 O O . PRO B 1 60 ? -17.953 -5.539 -0.427 1 91.94 60 PRO B O 1
ATOM 1566 N N . ASP B 1 61 ? -18.188 -7.082 1.254 1 89.44 61 ASP B N 1
ATOM 1567 C CA . ASP B 1 61 ? -19.641 -7.105 1.157 1 89.44 61 ASP B CA 1
ATOM 1568 C C . ASP B 1 61 ? -20.281 -6.145 2.16 1 89.44 61 ASP B C 1
ATOM 1570 O O . ASP B 1 61 ? -21.438 -5.742 2 1 89.44 61 ASP B O 1
ATOM 1574 N N . GLU B 1 62 ? -19.5 -5.855 3.205 1 83.31 62 GLU B N 1
ATOM 1575 C CA . GLU B 1 62 ? -19.875 -4.883 4.223 1 83.31 62 GLU B CA 1
ATOM 1576 C C . GLU B 1 62 ? -18.719 -3.963 4.574 1 83.31 62 GLU B C 1
ATOM 1578 O O . GLU B 1 62 ? -17.562 -4.273 4.277 1 83.31 62 GLU B O 1
ATOM 1583 N N . PRO B 1 63 ? -19.062 -2.867 5.074 1 76.31 63 PRO B N 1
ATOM 1584 C CA . PRO B 1 63 ? -17.969 -1.972 5.457 1 76.31 63 PRO B CA 1
ATOM 1585 C C . PRO B 1 63 ? -16.906 -2.662 6.32 1 76.31 63 PRO B C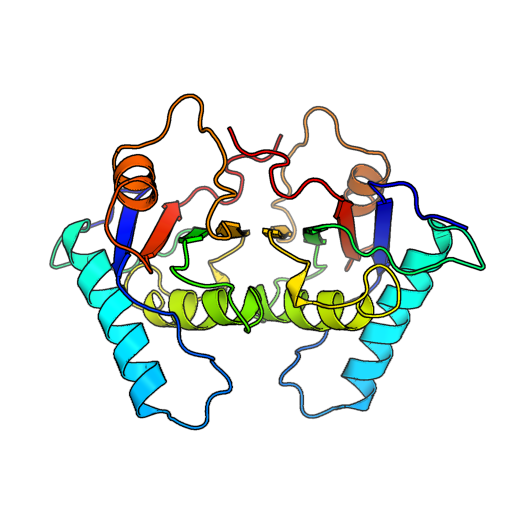 1
ATOM 1587 O O . PRO B 1 63 ? -17.25 -3.422 7.227 1 76.31 63 PRO B O 1
ATOM 1590 N N . MET B 1 64 ? -15.695 -2.557 5.816 1 69.12 64 MET B N 1
ATOM 1591 C CA . MET B 1 64 ? -14.602 -3.217 6.52 1 69.12 64 MET B CA 1
ATOM 1592 C C . MET B 1 64 ? -14.266 -2.48 7.812 1 69.12 64 MET B C 1
ATOM 1594 O O . MET B 1 64 ? -14.047 -1.268 7.801 1 69.12 64 MET B O 1
ATOM 1598 N N . ALA B 1 65 ? -14.266 -3.287 8.883 1 63.94 65 ALA B N 1
ATOM 1599 C CA . ALA B 1 65 ? -13.922 -2.738 10.188 1 63.94 65 ALA B CA 1
ATOM 1600 C C . ALA B 1 65 ? -12.406 -2.668 10.367 1 63.94 65 ALA B C 1
ATOM 1602 O O . ALA B 1 65 ? -11.898 -1.856 11.148 1 63.94 65 ALA B O 1
ATOM 1603 N N . GLY B 1 66 ? -11.672 -3.406 9.617 1 67.94 66 GLY B N 1
ATOM 1604 C CA . GLY B 1 66 ? -10.242 -3.52 9.867 1 67.94 66 GLY B CA 1
ATOM 1605 C C . GLY B 1 66 ? -9.414 -2.611 8.977 1 67.94 66 GLY B C 1
ATOM 1606 O O . GLY B 1 66 ? -9.945 -1.962 8.078 1 67.94 66 GLY B O 1
ATOM 1607 N N . ASP B 1 67 ? -8.039 -2.496 9.359 1 72.38 67 ASP B N 1
ATOM 1608 C CA . ASP B 1 67 ? -7.105 -1.614 8.672 1 72.38 67 ASP B CA 1
ATOM 1609 C C . ASP B 1 67 ? -6.656 -2.219 7.344 1 72.38 67 ASP B C 1
ATOM 1611 O O . ASP B 1 67 ? -6.668 -3.439 7.176 1 72.38 67 ASP B O 1
ATOM 1615 N N . VAL B 1 68 ? -6.465 -1.363 6.41 1 75.88 68 VAL B N 1
ATOM 1616 C CA . VAL B 1 68 ? -6.016 -1.772 5.082 1 75.88 68 VAL B CA 1
ATOM 1617 C C . VAL B 1 68 ? -4.734 -2.594 5.199 1 75.88 68 VAL B C 1
ATOM 1619 O O . VAL B 1 68 ? -4.527 -3.545 4.441 1 75.88 68 VAL B O 1
ATOM 1622 N N . ASP B 1 69 ? -3.91 -2.293 6.238 1 75.62 69 ASP B N 1
ATOM 1623 C CA . ASP B 1 69 ? -2.615 -2.953 6.379 1 75.62 69 ASP B CA 1
ATOM 1624 C C . ASP B 1 69 ? -2.785 -4.422 6.766 1 75.62 69 ASP B C 1
ATOM 1626 O O . ASP B 1 69 ? -1.901 -5.242 6.512 1 75.62 69 ASP B O 1
ATOM 1630 N N . ASN B 1 70 ? -4.008 -4.801 7.316 1 72.25 70 ASN B N 1
ATOM 1631 C CA . ASN B 1 70 ? -4.281 -6.184 7.703 1 72.25 70 ASN B CA 1
ATOM 1632 C C . ASN B 1 70 ? -4.402 -7.094 6.484 1 72.25 70 ASN B C 1
ATOM 1634 O O . ASN B 1 70 ? -4.09 -8.281 6.559 1 72.25 70 ASN B O 1
ATOM 1638 N N . ILE B 1 71 ? -4.723 -6.516 5.457 1 81.94 71 ILE B N 1
ATOM 1639 C CA . ILE B 1 71 ? -4.887 -7.266 4.215 1 81.94 71 ILE B CA 1
ATOM 1640 C C . ILE B 1 71 ? -3.518 -7.582 3.617 1 81.94 71 ILE B C 1
ATOM 1642 O O . ILE B 1 71 ? -3.264 -8.711 3.199 1 81.94 71 ILE B O 1
ATOM 1646 N N . VAL B 1 72 ? -2.615 -6.73 3.732 1 89.62 72 VAL B N 1
ATOM 1647 C CA . VAL B 1 72 ? -1.367 -6.738 2.979 1 89.62 72 VAL B CA 1
ATOM 1648 C C . VAL B 1 72 ? -0.435 -7.816 3.531 1 89.62 72 VAL B C 1
ATOM 1650 O O . VAL B 1 72 ? 0.047 -8.672 2.787 1 89.62 72 VAL B O 1
ATOM 1653 N N . LYS B 1 73 ? -0.256 -7.879 4.805 1 85.5 73 LYS B N 1
ATOM 1654 C CA . LYS B 1 73 ? 0.795 -8.688 5.414 1 85.5 73 LYS B CA 1
ATOM 1655 C C . LYS B 1 73 ? 0.589 -10.172 5.121 1 85.5 73 LYS B C 1
ATOM 1657 O O . LYS B 1 73 ? 1.5 -10.844 4.637 1 85.5 73 LYS B O 1
ATOM 1662 N N . LEU B 1 74 ? -0.601 -10.703 5.359 1 88.44 74 LEU B N 1
ATOM 1663 C CA . LEU B 1 74 ? -0.846 -12.133 5.215 1 88.44 74 LEU B CA 1
ATOM 1664 C C . LEU B 1 74 ? -0.761 -12.555 3.752 1 88.44 74 LEU B C 1
ATOM 1666 O O . LEU B 1 74 ? -0.354 -13.68 3.449 1 88.44 74 LEU B O 1
ATOM 1670 N N . VAL B 1 75 ? -1.118 -11.641 2.803 1 93.94 75 VAL B N 1
ATOM 1671 C CA . VAL B 1 75 ? -0.982 -11.945 1.384 1 93.94 75 VAL B CA 1
ATOM 1672 C C . VAL B 1 75 ? 0.496 -12.047 1.017 1 93.94 75 VAL B C 1
ATOM 1674 O O . VAL B 1 75 ? 0.916 -13.016 0.375 1 93.94 75 VAL B O 1
ATOM 1677 N N . LEU B 1 76 ? 1.28 -11.102 1.504 1 93.31 76 LEU B N 1
ATOM 1678 C CA . LEU B 1 76 ? 2.709 -11.117 1.212 1 93.31 76 LEU B CA 1
ATOM 1679 C C . LEU B 1 76 ? 3.369 -12.367 1.789 1 93.31 76 LEU B C 1
ATOM 1681 O O . LEU B 1 76 ? 4.188 -13 1.123 1 93.31 76 LEU B O 1
ATOM 1685 N N . ASP B 1 77 ? 2.945 -12.672 3.016 1 90.88 77 ASP B N 1
ATOM 1686 C CA . ASP B 1 77 ? 3.473 -13.875 3.66 1 90.88 77 ASP B CA 1
ATOM 1687 C C . ASP B 1 77 ? 3.123 -15.125 2.861 1 90.88 77 ASP B C 1
ATOM 1689 O O . ASP B 1 77 ? 3.967 -16 2.676 1 90.88 77 ASP B O 1
ATOM 1693 N N . ALA B 1 78 ? 1.899 -15.195 2.408 1 94.88 78 ALA B N 1
ATOM 1694 C CA . ALA B 1 78 ? 1.424 -16.359 1.67 1 94.88 78 ALA B CA 1
ATOM 1695 C C . ALA B 1 78 ? 2.195 -16.547 0.366 1 94.88 78 ALA B C 1
ATOM 1697 O O . ALA B 1 78 ? 2.422 -17.672 -0.081 1 94.88 78 ALA B O 1
ATOM 1698 N N . LEU B 1 79 ? 2.641 -15.484 -0.23 1 96.88 79 LEU B N 1
ATOM 1699 C CA . LEU B 1 79 ? 3.275 -15.516 -1.542 1 96.88 79 LEU B CA 1
ATOM 1700 C C . LEU B 1 79 ? 4.773 -15.766 -1.415 1 96.88 79 LEU B C 1
ATOM 1702 O O . LEU B 1 79 ? 5.438 -16.094 -2.398 1 96.88 79 LEU B O 1
ATOM 1706 N N . THR B 1 80 ? 5.305 -15.562 -0.229 1 95.56 80 THR B N 1
ATOM 1707 C CA . THR B 1 80 ? 6.719 -15.789 0.039 1 95.56 80 THR B CA 1
ATOM 1708 C C . THR B 1 80 ? 7.066 -17.266 -0.086 1 95.56 80 THR B C 1
ATOM 1710 O O . THR B 1 80 ? 6.32 -18.125 0.38 1 95.56 80 THR B O 1
ATOM 1713 N N . ALA B 1 81 ? 8.227 -17.547 -0.698 1 97.06 81 ALA B N 1
ATOM 1714 C CA . ALA B 1 81 ? 8.711 -18.891 -0.967 1 97.06 81 ALA B CA 1
ATOM 1715 C C . ALA B 1 81 ? 7.754 -19.656 -1.886 1 97.06 81 ALA B C 1
ATOM 1717 O O . ALA B 1 81 ? 7.797 -20.875 -1.958 1 97.06 81 ALA B O 1
ATOM 1718 N N . HIS B 1 82 ? 6.781 -19.016 -2.473 1 97.5 82 HIS B N 1
ATOM 1719 C CA . HIS B 1 82 ? 5.801 -19.562 -3.4 1 97.5 82 HIS B CA 1
ATOM 1720 C C . HIS B 1 82 ? 5.812 -18.812 -4.727 1 97.5 82 HIS B C 1
ATOM 1722 O O . HIS B 1 82 ? 6.109 -19.406 -5.773 1 97.5 82 HIS B O 1
ATOM 1728 N N . ILE B 1 83 ? 5.656 -17.562 -4.773 1 98.06 83 ILE B N 1
ATOM 1729 C CA . ILE B 1 83 ? 5.715 -16.719 -5.965 1 98.06 83 ILE B CA 1
ATOM 1730 C C . ILE B 1 83 ? 7.082 -16.047 -6.055 1 98.06 83 ILE B C 1
ATOM 1732 O O . ILE B 1 83 ? 7.688 -15.992 -7.129 1 98.06 83 ILE B O 1
ATOM 1736 N N . TYR B 1 84 ? 7.578 -15.516 -4.969 1 97 84 TYR B N 1
ATOM 1737 C CA . TYR B 1 84 ? 8.914 -14.961 -4.824 1 97 84 TYR B CA 1
ATOM 1738 C C . TYR B 1 84 ? 9.641 -15.57 -3.631 1 97 84 TYR B C 1
ATOM 1740 O O . TYR B 1 84 ? 9.016 -16.219 -2.789 1 97 84 TYR B O 1
ATOM 1748 N N . LEU B 1 85 ? 10.898 -15.336 -3.471 1 95.5 85 LEU B N 1
ATOM 1749 C CA . LEU B 1 85 ? 11.742 -16.031 -2.506 1 95.5 85 LEU B CA 1
ATOM 1750 C C . LEU B 1 85 ? 11.594 -15.414 -1.117 1 95.5 85 LEU B C 1
ATOM 1752 O O . LEU B 1 85 ? 11.508 -16.141 -0.121 1 95.5 85 LEU B O 1
ATOM 1756 N N . ASP B 1 86 ? 11.586 -14.078 -1.122 1 91.31 86 ASP B N 1
ATOM 1757 C CA . ASP B 1 86 ? 11.664 -13.336 0.132 1 91.31 86 ASP B CA 1
ATOM 1758 C C . ASP B 1 86 ? 10.836 -12.047 0.059 1 91.31 86 ASP B C 1
ATOM 1760 O O . ASP B 1 86 ? 10.789 -11.391 -0.981 1 91.31 86 ASP B O 1
ATOM 1764 N N . ASP B 1 87 ? 10.258 -11.727 1.205 1 85.38 87 ASP B N 1
ATOM 1765 C CA . ASP B 1 87 ? 9.375 -10.562 1.21 1 85.38 87 ASP B CA 1
ATOM 1766 C C . ASP B 1 87 ? 10.156 -9.273 1.002 1 85.38 87 ASP B C 1
ATOM 1768 O O . ASP B 1 87 ? 9.594 -8.242 0.632 1 85.38 87 ASP B O 1
ATOM 1772 N N . GLY B 1 88 ? 11.516 -9.266 1.201 1 86.5 88 GLY B N 1
ATOM 1773 C CA . GLY B 1 88 ? 12.352 -8.117 0.906 1 86.5 88 GLY B CA 1
ATOM 1774 C C . GLY B 1 88 ? 12.352 -7.742 -0.564 1 86.5 88 GLY B C 1
ATOM 1775 O O . GLY B 1 88 ? 12.75 -6.633 -0.925 1 86.5 88 GLY B O 1
ATOM 1776 N N . GLN B 1 89 ? 11.891 -8.672 -1.426 1 91.75 89 GLN B N 1
ATOM 1777 C CA . GLN B 1 89 ? 11.828 -8.438 -2.863 1 91.75 89 GLN B CA 1
ATOM 1778 C C . GLN B 1 89 ? 10.656 -7.523 -3.223 1 91.75 89 GLN B C 1
ATOM 1780 O O . GLN B 1 89 ? 10.617 -6.965 -4.32 1 91.75 89 GLN B O 1
ATOM 1785 N N . VAL B 1 90 ? 9.68 -7.449 -2.346 1 93.69 90 VAL B N 1
ATOM 1786 C CA . VAL B 1 90 ? 8.516 -6.605 -2.609 1 93.69 90 VAL B CA 1
ATOM 1787 C C . VAL B 1 90 ? 8.867 -5.145 -2.338 1 93.69 90 VAL B C 1
ATOM 1789 O O . VAL B 1 90 ? 9.031 -4.742 -1.182 1 93.69 90 VAL B O 1
ATOM 1792 N N . GLU B 1 91 ? 8.922 -4.348 -3.41 1 92.69 91 GLU B N 1
ATOM 1793 C CA . GLU B 1 91 ? 9.344 -2.957 -3.279 1 92.69 91 GLU B CA 1
ATOM 1794 C C . GLU B 1 91 ? 8.148 -2.01 -3.363 1 92.69 91 GLU B C 1
ATOM 1796 O O . GLU B 1 91 ? 8.258 -0.834 -3.006 1 92.69 91 GLU B O 1
ATOM 1801 N N . ARG B 1 92 ? 7.027 -2.545 -3.828 1 94.62 92 ARG B N 1
ATOM 1802 C CA . ARG B 1 92 ? 5.832 -1.72 -3.957 1 94.62 92 ARG B CA 1
ATOM 1803 C C . ARG B 1 92 ? 4.582 -2.5 -3.564 1 94.62 92 ARG B C 1
ATOM 1805 O O . ARG B 1 92 ? 4.43 -3.664 -3.934 1 94.62 92 ARG B O 1
ATOM 1812 N N . VAL B 1 93 ? 3.793 -1.877 -2.826 1 95 93 VAL B N 1
ATOM 1813 C CA . VAL B 1 93 ? 2.479 -2.424 -2.504 1 95 93 VAL B CA 1
ATOM 1814 C C . VAL B 1 93 ? 1.411 -1.348 -2.691 1 95 93 VAL B C 1
ATOM 1816 O O . VAL B 1 93 ? 1.592 -0.204 -2.268 1 95 93 VAL B O 1
ATOM 1819 N N . VAL B 1 94 ? 0.401 -1.659 -3.441 1 95.56 94 VAL B N 1
ATOM 1820 C CA . VAL B 1 94 ? -0.818 -0.862 -3.521 1 95.56 94 VAL B CA 1
ATOM 1821 C C . VAL B 1 94 ? -1.987 -1.643 -2.926 1 95.56 94 VAL B C 1
ATOM 1823 O O . VAL B 1 94 ? -2.254 -2.777 -3.33 1 95.56 94 VAL B O 1
ATOM 1826 N N . VAL B 1 95 ? -2.584 -1.097 -1.989 1 94.5 95 VAL B N 1
ATOM 1827 C CA . VAL B 1 95 ? -3.811 -1.693 -1.471 1 94.5 95 VAL B CA 1
ATOM 1828 C C . VAL B 1 95 ? -4.949 -0.68 -1.545 1 94.5 95 VAL B C 1
ATOM 1830 O O . VAL B 1 95 ? -4.766 0.496 -1.222 1 94.5 95 VAL B O 1
ATOM 1833 N N . GLN B 1 96 ? -6.008 -1.085 -2.096 1 94.19 96 GLN B N 1
ATOM 1834 C CA . GLN B 1 96 ? -7.207 -0.272 -2.256 1 94.19 96 GLN B CA 1
ATOM 1835 C C . GLN B 1 96 ? -8.445 -1.012 -1.757 1 94.19 96 GLN B C 1
ATOM 1837 O O . GLN B 1 96 ? -8.711 -2.139 -2.18 1 94.19 96 GLN B O 1
ATOM 1842 N N . LYS B 1 97 ? -9.109 -0.412 -0.909 1 92.31 97 LYS B N 1
ATOM 1843 C CA . LYS B 1 97 ? -10.406 -0.922 -0.47 1 92.31 97 LYS B CA 1
ATOM 1844 C C . LYS B 1 97 ? -11.547 -0.211 -1.188 1 92.31 97 LYS B C 1
ATOM 1846 O O . LYS B 1 97 ? -11.594 1.021 -1.227 1 92.31 97 LYS B O 1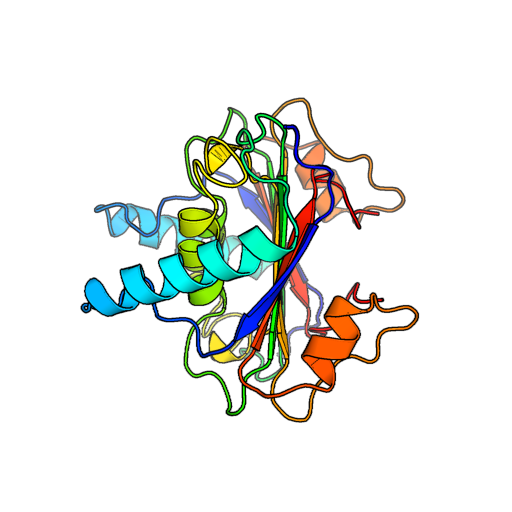
ATOM 1851 N N . PHE B 1 98 ? -12.391 -0.976 -1.773 1 92.75 98 PHE B N 1
ATOM 1852 C CA . PHE B 1 98 ? -13.586 -0.434 -2.404 1 92.75 98 PHE B CA 1
ATOM 1853 C C . PHE B 1 98 ? -14.828 -0.74 -1.569 1 92.75 98 PHE B C 1
ATOM 1855 O O . PHE B 1 98 ? -15.367 -1.845 -1.637 1 92.75 98 PHE B O 1
ATOM 1862 N N . GLU B 1 99 ? -15.211 0.26 -0.797 1 87.62 99 GLU B N 1
ATOM 1863 C CA . GLU B 1 99 ? -16.406 0.066 0.011 1 87.62 99 GLU B CA 1
ATOM 1864 C C . GLU B 1 99 ? -17.625 -0.206 -0.867 1 87.62 99 GLU B C 1
ATOM 1866 O O . GLU B 1 99 ? -17.719 0.287 -1.994 1 87.62 99 GLU B O 1
ATOM 1871 N N . PRO B 1 100 ? -18.578 -0.97 -0.245 1 86.06 100 PRO B N 1
ATOM 1872 C CA . PRO B 1 100 ? -19.781 -1.233 -1.03 1 86.06 100 PRO B CA 1
ATOM 1873 C C . PRO B 1 100 ? -20.438 0.044 -1.555 1 86.06 100 PRO B C 1
ATOM 1875 O O . PRO B 1 100 ? -20.609 1.004 -0.8 1 86.06 100 PRO B O 1
ATOM 1878 N N . GLY B 1 101 ? -20.688 0.078 -2.826 1 85.25 101 GLY B N 1
ATOM 1879 C CA . GLY B 1 101 ? -21.328 1.228 -3.445 1 85.25 101 GLY B CA 1
ATOM 1880 C C . GLY B 1 101 ? -20.344 2.283 -3.908 1 85.25 101 GLY B C 1
ATOM 1881 O O . GLY B 1 101 ? -20.734 3.271 -4.531 1 85.25 101 GLY B O 1
ATOM 1882 N N . ASN B 1 102 ? -19.109 2.086 -3.611 1 87.12 102 ASN B N 1
ATOM 1883 C CA . ASN B 1 102 ? -18.078 3.057 -3.973 1 87.12 102 ASN B CA 1
ATOM 1884 C C . ASN B 1 102 ? -16.922 2.396 -4.719 1 87.12 102 ASN B C 1
ATOM 1886 O O . ASN B 1 102 ? -15.781 2.42 -4.246 1 87.12 102 ASN B O 1
ATOM 1890 N N . VAL B 1 103 ? -17.25 1.908 -5.93 1 89.56 103 VAL B N 1
ATOM 1891 C CA . VAL B 1 103 ? -16.234 1.257 -6.746 1 89.56 103 VAL B CA 1
ATOM 1892 C C . VAL B 1 103 ? -15.781 2.199 -7.859 1 89.56 103 VAL B C 1
ATOM 1894 O O . VAL B 1 103 ? -16.594 2.926 -8.43 1 89.56 103 VAL B O 1
ATOM 1897 N N . PHE B 1 104 ? -14.508 2.209 -8.086 1 91.12 104 PHE B N 1
ATOM 1898 C CA . PHE B 1 104 ? -13.938 3.023 -9.148 1 91.12 104 PHE B CA 1
ATOM 1899 C C . PHE B 1 104 ? -14.312 2.471 -10.516 1 91.12 104 PHE B C 1
ATOM 1901 O O . PHE B 1 104 ? -14.336 1.254 -10.719 1 91.12 104 PHE B O 1
ATOM 1908 N N . SER B 1 105 ? -14.617 3.377 -11.5 1 89.94 105 SER B N 1
ATOM 1909 C CA . SER B 1 105 ? -14.844 2.979 -12.891 1 89.94 105 SER B CA 1
ATOM 1910 C C . SER B 1 105 ? -13.539 2.91 -13.664 1 89.94 105 SER B C 1
ATOM 1912 O O . SER B 1 105 ? -13.047 3.93 -14.156 1 89.94 105 SER B O 1
ATOM 1914 N N . PHE B 1 106 ? -13.102 1.736 -13.883 1 92.56 106 PHE B N 1
ATOM 1915 C CA . PHE B 1 106 ? -11.836 1.536 -14.578 1 92.56 106 PHE B CA 1
ATOM 1916 C C . PHE B 1 106 ? -12.008 1.717 -16.078 1 92.56 106 PHE B C 1
ATOM 1918 O O . PHE B 1 106 ? -13.016 1.286 -16.656 1 92.56 106 PHE B O 1
ATOM 1925 N N . SER B 1 107 ? -11.141 2.428 -16.719 1 90.94 107 SER B N 1
ATOM 1926 C CA . SER B 1 107 ? -11.234 2.713 -18.156 1 90.94 107 SER B CA 1
ATOM 1927 C C . SER B 1 107 ? -10.984 1.46 -18.984 1 90.94 107 SER B C 1
ATOM 1929 O O . SER B 1 107 ? -11.688 1.203 -19.953 1 90.94 107 SER B O 1
ATOM 1931 N N . ASN B 1 108 ? -9.977 0.646 -18.734 1 91.75 108 ASN B N 1
ATOM 1932 C CA . ASN B 1 108 ? -9.609 -0.587 -19.422 1 91.75 108 ASN B CA 1
ATOM 1933 C C . ASN B 1 108 ? -9.164 -1.663 -18.438 1 91.75 108 ASN B C 1
ATOM 1935 O O . ASN B 1 108 ? -7.996 -2.066 -18.438 1 91.75 108 ASN B O 1
ATOM 1939 N N . PRO B 1 109 ? -10.164 -2.127 -17.766 1 92.94 109 PRO B N 1
ATOM 1940 C CA . PRO B 1 109 ? -9.805 -3.092 -16.734 1 92.94 109 PRO B CA 1
ATOM 1941 C C . PRO B 1 109 ? -9.461 -4.469 -17.297 1 92.94 109 PRO B C 1
ATOM 1943 O O . PRO B 1 109 ? -9.977 -4.852 -18.344 1 92.94 109 PRO B O 1
ATOM 1946 N N . SER B 1 110 ? -8.539 -5.121 -16.609 1 95.69 110 SER B N 1
ATOM 1947 C CA . SER B 1 110 ? -8.312 -6.523 -16.938 1 95.69 110 SER B CA 1
ATOM 1948 C C . SER B 1 110 ? -9.539 -7.371 -16.625 1 95.69 110 SER B C 1
ATOM 1950 O O . SER B 1 110 ? -10.438 -6.934 -15.914 1 95.69 110 SER B O 1
ATOM 1952 N N . THR B 1 111 ? -9.578 -8.523 -17.203 1 96.38 111 THR B N 1
ATOM 1953 C CA . THR B 1 111 ? -10.672 -9.453 -16.938 1 96.38 111 THR B CA 1
ATOM 1954 C C . THR B 1 111 ? -10.781 -9.758 -15.453 1 96.38 111 THR B C 1
ATOM 1956 O O . THR B 1 111 ? -11.883 -9.828 -14.898 1 96.38 111 THR B O 1
ATOM 1959 N N . ALA B 1 112 ? -9.656 -9.93 -14.797 1 97.12 112 ALA B N 1
ATOM 1960 C CA . ALA B 1 112 ? -9.633 -10.242 -13.367 1 97.12 112 ALA B CA 1
ATOM 1961 C C . ALA B 1 112 ? -10.273 -9.117 -12.547 1 97.12 112 ALA B C 1
ATOM 1963 O O . ALA B 1 112 ? -11 -9.383 -11.594 1 97.12 112 ALA B O 1
ATOM 1964 N N . VAL B 1 113 ? -9.977 -7.898 -12.922 1 96.75 113 VAL B N 1
ATOM 1965 C CA . VAL B 1 113 ? -10.539 -6.754 -12.219 1 96.75 113 VAL B CA 1
ATOM 1966 C C . VAL B 1 113 ? -12.055 -6.711 -12.43 1 96.75 113 VAL B C 1
ATOM 1968 O O . VAL B 1 113 ? -12.812 -6.484 -11.484 1 96.75 113 VAL B O 1
ATOM 1971 N N . VAL B 1 114 ? -12.453 -6.941 -13.68 1 96.75 114 VAL B N 1
ATOM 1972 C CA . VAL B 1 114 ? -13.883 -6.965 -13.992 1 96.75 114 VAL B CA 1
ATOM 1973 C C . VAL B 1 114 ? -14.578 -8.039 -13.156 1 96.75 114 VAL B C 1
ATOM 1975 O O . VAL B 1 114 ? -15.625 -7.793 -12.562 1 96.75 114 VAL B O 1
ATOM 1978 N N . ASP B 1 115 ? -13.969 -9.227 -13.117 1 97.12 115 ASP B N 1
ATOM 1979 C CA . ASP B 1 115 ? -14.547 -10.336 -12.359 1 97.12 115 ASP B CA 1
ATOM 1980 C C . ASP B 1 115 ? -14.664 -9.992 -10.883 1 97.12 115 ASP B C 1
ATOM 1982 O O . ASP B 1 115 ? -15.641 -10.359 -10.227 1 97.12 115 ASP B O 1
ATOM 1986 N N . ALA B 1 116 ? -13.672 -9.32 -10.367 1 96.75 116 ALA B N 1
ATOM 1987 C CA . ALA B 1 116 ? -13.703 -8.906 -8.961 1 96.75 116 ALA B CA 1
ATOM 1988 C C . ALA B 1 116 ? -14.859 -7.941 -8.703 1 96.75 116 ALA B C 1
ATOM 1990 O O . ALA B 1 116 ? -15.555 -8.055 -7.691 1 96.75 116 ALA B O 1
ATOM 1991 N N . ILE B 1 117 ? -15.031 -6.992 -9.609 1 94.69 117 ILE B N 1
ATOM 1992 C CA . ILE B 1 117 ? -16.016 -5.93 -9.445 1 94.69 117 ILE B CA 1
ATOM 1993 C C . ILE B 1 117 ? -17.422 -6.504 -9.586 1 94.69 117 ILE B C 1
ATOM 1995 O O . ILE B 1 117 ? -18.312 -6.184 -8.797 1 94.69 117 ILE B O 1
ATOM 1999 N N . THR B 1 118 ? -17.625 -7.402 -10.477 1 94.19 118 THR B N 1
ATOM 2000 C CA . THR B 1 118 ? -18.969 -7.844 -10.82 1 94.19 118 THR B CA 1
ATOM 2001 C C . THR B 1 118 ? -19.312 -9.141 -10.086 1 94.19 118 THR B C 1
ATOM 2003 O O . THR B 1 118 ? -20.484 -9.5 -9.977 1 94.19 118 THR B O 1
ATOM 2006 N N . GLY B 1 119 ? -18.297 -9.844 -9.625 1 94.31 119 GLY B N 1
ATOM 2007 C CA . GLY B 1 119 ? -18.516 -11.156 -9.047 1 94.31 119 GLY B CA 1
ATOM 2008 C C . GLY B 1 119 ? -18.953 -11.102 -7.594 1 94.31 119 GLY B C 1
ATOM 2009 O O . GLY B 1 119 ? -19.422 -10.062 -7.125 1 94.31 119 GLY B O 1
ATOM 2010 N N . THR B 1 120 ? -18.922 -12.266 -6.953 1 94.81 120 THR B N 1
ATOM 2011 C CA . THR B 1 120 ? -19.375 -12.414 -5.574 1 94.81 120 THR B CA 1
ATOM 2012 C C . THR B 1 120 ? -18.422 -11.703 -4.613 1 94.81 120 THR B C 1
ATOM 2014 O O . THR B 1 120 ? -17.219 -11.719 -4.809 1 94.81 120 THR B O 1
ATOM 2017 N N . LYS B 1 121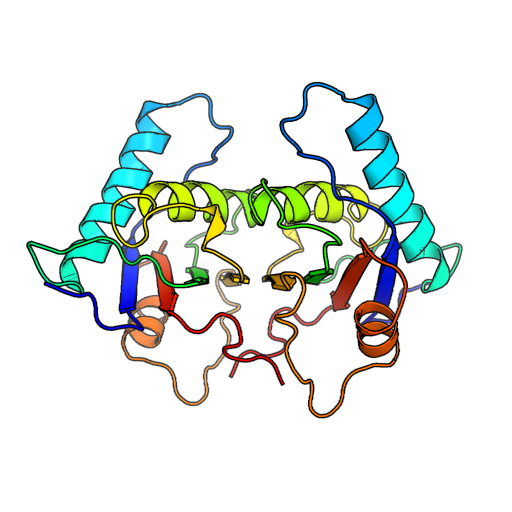 ? -19.031 -11.109 -3.58 1 93.75 121 LYS B N 1
ATOM 2018 C CA . LYS B 1 121 ? -18.25 -10.477 -2.516 1 93.75 121 LYS B CA 1
ATOM 2019 C C . LYS B 1 121 ? -18.359 -11.266 -1.215 1 93.75 121 LYS B C 1
ATOM 2021 O O . LYS B 1 121 ? -19.359 -11.945 -0.974 1 93.75 121 LYS B O 1
ATOM 2026 N N . PRO B 1 122 ? -17.406 -11.094 -0.359 1 94.38 122 PRO B N 1
ATOM 2027 C CA . PRO B 1 122 ? -16.156 -10.344 -0.411 1 94.38 122 PRO B CA 1
ATOM 2028 C C . PRO B 1 122 ? -15.094 -11.016 -1.292 1 94.38 122 PRO B C 1
ATOM 2030 O O . PRO B 1 122 ? -15.023 -12.242 -1.348 1 94.38 122 PRO B O 1
ATOM 2033 N N . VAL B 1 123 ? -14.328 -10.211 -1.938 1 96.06 123 VAL B N 1
ATOM 2034 C CA . VAL B 1 123 ? -13.297 -10.758 -2.818 1 96.06 123 VAL B CA 1
ATOM 2035 C C . VAL B 1 123 ? -12.055 -9.875 -2.77 1 96.06 123 VAL B C 1
ATOM 2037 O O . VAL B 1 123 ? -12.156 -8.656 -2.602 1 96.06 123 VAL B O 1
ATOM 2040 N N . LEU B 1 124 ? -10.914 -10.469 -2.852 1 96.25 124 LEU B N 1
ATOM 2041 C CA . LEU B 1 124 ? -9.633 -9.789 -2.957 1 96.25 124 LEU B CA 1
ATOM 2042 C C . LEU B 1 124 ? -8.984 -10.047 -4.312 1 96.25 124 LEU B C 1
ATOM 2044 O O . LEU B 1 124 ? -8.727 -11.203 -4.672 1 96.25 124 LEU B O 1
ATOM 2048 N N . TYR B 1 125 ? -8.875 -9.016 -5.07 1 97.88 125 TYR B N 1
ATOM 2049 C CA . TYR B 1 125 ? -8.07 -9.062 -6.285 1 97.88 125 TYR B CA 1
ATOM 2050 C C . TYR B 1 125 ? -6.586 -8.906 -5.961 1 97.88 125 TYR B C 1
ATOM 2052 O O . TYR B 1 125 ? -6.199 -8.016 -5.199 1 97.88 125 TYR B O 1
ATOM 2060 N N . VAL B 1 126 ? -5.715 -9.758 -6.531 1 98.19 126 VAL B N 1
ATOM 2061 C CA . VAL B 1 126 ? -4.27 -9.719 -6.316 1 98.19 126 VAL B CA 1
ATOM 2062 C C . VAL B 1 126 ? -3.549 -9.656 -7.66 1 98.19 126 VAL B C 1
ATOM 2064 O O . VAL B 1 126 ? -3.85 -10.438 -8.57 1 98.19 126 VAL B O 1
ATOM 2067 N N . ARG B 1 127 ? -2.715 -8.734 -7.812 1 98.25 127 ARG B N 1
ATOM 2068 C CA . ARG B 1 127 ? -1.813 -8.656 -8.953 1 98.25 127 ARG B CA 1
ATOM 2069 C C . ARG B 1 127 ? -0.357 -8.625 -8.508 1 98.25 127 ARG B C 1
ATOM 2071 O O . ARG B 1 127 ? -0.001 -7.867 -7.602 1 98.25 127 ARG B O 1
ATOM 2078 N N . VAL B 1 128 ? 0.451 -9.477 -9.016 1 98.12 128 VAL B N 1
ATOM 2079 C CA . VAL B 1 128 ? 1.886 -9.484 -8.75 1 98.12 128 VAL B CA 1
ATOM 2080 C C . VAL B 1 128 ? 2.65 -9.227 -10.047 1 98.12 128 VAL B C 1
ATOM 2082 O O . VAL B 1 128 ? 2.404 -9.883 -11.062 1 98.12 128 VAL B O 1
ATOM 2085 N N . SER B 1 129 ? 3.482 -8.266 -10.039 1 97.75 129 SER B N 1
ATOM 2086 C CA . SER B 1 129 ? 4.293 -7.895 -11.195 1 97.75 129 SER B CA 1
ATOM 2087 C C . SER B 1 129 ? 5.773 -7.859 -10.844 1 97.75 129 SER B C 1
ATOM 2089 O O . SER B 1 129 ? 6.137 -7.703 -9.68 1 97.75 129 SER B O 1
ATOM 2091 N N . ASN B 1 130 ? 6.629 -8.086 -11.812 1 96.81 130 ASN B N 1
ATOM 2092 C CA . ASN B 1 130 ? 8.07 -7.996 -11.594 1 96.81 130 ASN B CA 1
ATOM 2093 C C . ASN B 1 130 ? 8.609 -6.617 -11.969 1 96.81 130 ASN B C 1
ATOM 2095 O O . ASN B 1 130 ? 9.805 -6.457 -12.203 1 96.81 130 ASN B O 1
ATOM 2099 N N . ASP B 1 131 ? 7.723 -5.637 -12.062 1 94.75 131 ASP B N 1
ATOM 2100 C CA . ASP B 1 131 ? 8.078 -4.238 -12.281 1 94.75 131 ASP B CA 1
ATOM 2101 C C . ASP B 1 131 ? 7.629 -3.367 -11.109 1 94.75 131 ASP B C 1
ATOM 2103 O O . ASP B 1 131 ? 6.504 -2.857 -11.102 1 94.75 131 ASP B O 1
ATOM 2107 N N . PRO B 1 132 ? 8.562 -3.086 -10.172 1 92.62 132 PRO B N 1
ATOM 2108 C CA . PRO B 1 132 ? 8.195 -2.277 -9.008 1 92.62 132 PRO B CA 1
ATOM 2109 C C . PRO B 1 132 ? 7.832 -0.84 -9.375 1 92.62 132 PRO B C 1
ATOM 2111 O O . PRO B 1 132 ? 7.277 -0.109 -8.555 1 92.62 132 PRO B O 1
ATOM 2114 N N . PHE B 1 133 ? 8.133 -0.394 -10.586 1 92.56 133 PHE B N 1
ATOM 2115 C CA . PHE B 1 133 ? 7.895 0.997 -10.953 1 92.56 133 PHE B CA 1
ATOM 2116 C C . PHE B 1 133 ? 6.656 1.117 -11.836 1 92.56 133 PHE B C 1
ATOM 2118 O O . PHE B 1 133 ? 6.414 2.17 -12.43 1 92.56 133 PHE B O 1
ATOM 2125 N N . GLU B 1 134 ? 5.969 0.012 -11.734 1 86.75 134 GLU B N 1
ATOM 2126 C CA . GLU B 1 134 ? 4.754 0.023 -12.539 1 86.75 134 GLU B CA 1
ATOM 2127 C C . GLU B 1 134 ? 3.801 1.126 -12.094 1 86.75 134 GLU B C 1
ATOM 2129 O O . GLU B 1 134 ? 3.688 1.406 -10.898 1 86.75 134 GLU B O 1
ATOM 2134 N N . ASP B 1 135 ? 3.354 1.968 -12.852 1 81.81 135 ASP B N 1
ATOM 2135 C CA . ASP B 1 135 ? 2.312 2.967 -12.625 1 81.81 135 ASP B CA 1
ATOM 2136 C C . ASP B 1 135 ? 2.906 4.266 -12.086 1 81.81 135 ASP B C 1
ATOM 2138 O O . ASP B 1 135 ? 2.17 5.188 -11.727 1 81.81 135 ASP B O 1
ATOM 2142 N N . LEU B 1 136 ? 4.285 4.25 -11.766 1 84.44 136 LEU B N 1
ATOM 2143 C CA . LEU B 1 136 ? 4.902 5.516 -11.391 1 84.44 136 LEU B CA 1
ATOM 2144 C C . LEU B 1 136 ? 5.066 6.426 -12.609 1 84.44 136 LEU B C 1
ATOM 2146 O O . LEU B 1 136 ? 5.297 5.945 -13.719 1 84.44 136 LEU B O 1
ATOM 2150 N N . ARG B 1 137 ? 4.812 7.641 -12.359 1 79.94 137 ARG B N 1
ATOM 2151 C CA . ARG B 1 137 ? 4.918 8.617 -13.445 1 79.94 137 ARG B CA 1
ATOM 2152 C C . ARG B 1 137 ? 5.633 9.875 -12.977 1 79.94 137 ARG B C 1
ATOM 2154 O O . ARG B 1 137 ? 5.559 10.242 -11.805 1 79.94 137 ARG B O 1
#

Nearest PDB structures (foldseek):
  1q8r-assembly1_B  TM=8.209E-01  e=6.843E-06  Escherichia coli
  2h8e-assembly1_A  TM=7.142E-01  e=3.050E-05  Escherichia coli
  2h8c-assembly2_D  TM=7.320E-01  e=1.048E-04  Escherichia coli
  5njh-assembly1_B  TM=4.714E-01  e=3.190E-02  Bos taurus
  3e6q-assembly3_H  TM=6.004E-01  e=1.574E+00  Pseudomonas aeruginosa